Protein AF-A0A960R6U3-F1 (afdb_monomer)

Mean predicted aligned error: 14.96 Å

Radius of gyration: 22.59 Å; Cα contacts (8 Å, |Δi|>4): 271; chains: 1; bounding box: 62×41×62 Å

pLDDT: mean 78.3, std 15.65, range [35.31, 97.5]

Nearest PDB structures (foldseek):
  7zjw-assembly1_LH  TM=2.452E-01  e=9.361E+00  Oryctolagus cuniculus

Structure (mmCIF, N/CA/C/O backbone):
data_AF-A0A960R6U3-F1
#
_entry.id   AF-A0A960R6U3-F1
#
loop_
_atom_site.group_PDB
_atom_site.id
_atom_site.type_symbol
_atom_site.label_atom_id
_atom_site.label_alt_id
_atom_site.label_comp_id
_atom_site.label_asym_id
_atom_site.label_entity_id
_atom_site.label_seq_id
_atom_site.pdbx_PDB_ins_code
_atom_site.Cartn_x
_atom_site.Cartn_y
_atom_site.Cartn_z
_atom_site.occupancy
_atom_site.B_iso_or_equiv
_atom_site.auth_seq_id
_atom_site.auth_comp_id
_atom_site.auth_asym_id
_atom_site.auth_atom_id
_atom_site.pdbx_PDB_model_num
ATOM 1 N N . MET A 1 1 ? 18.386 -25.175 45.116 1.00 43.19 1 MET A N 1
ATOM 2 C CA . MET A 1 1 ? 17.841 -26.074 44.077 1.00 43.19 1 MET A CA 1
ATOM 3 C C . MET A 1 1 ? 16.991 -25.203 43.170 1.00 43.19 1 MET A C 1
ATOM 5 O O . MET A 1 1 ? 16.104 -24.537 43.684 1.00 43.19 1 MET A O 1
ATOM 9 N N . LEU A 1 2 ? 17.388 -25.054 41.903 1.00 36.06 2 LEU A N 1
ATOM 10 C CA . LEU A 1 2 ? 16.836 -24.060 40.977 1.00 36.06 2 LEU A CA 1
ATOM 11 C C . LEU A 1 2 ? 15.424 -24.452 40.515 1.00 36.06 2 LEU A C 1
ATOM 13 O O . LEU A 1 2 ? 15.240 -25.549 39.994 1.00 36.06 2 LEU A O 1
ATOM 17 N N . SER A 1 3 ? 14.464 -23.535 40.660 1.00 47.12 3 SER A N 1
ATOM 18 C CA . SER A 1 3 ? 13.166 -23.590 39.977 1.00 47.12 3 SER A CA 1
ATOM 19 C C . SER A 1 3 ? 13.336 -23.106 38.539 1.00 47.12 3 SER A C 1
ATOM 21 O O . SER A 1 3 ? 13.823 -21.999 38.308 1.00 47.12 3 SER A O 1
ATOM 23 N N . GLY A 1 4 ? 12.970 -23.960 37.584 1.00 36.81 4 GLY A N 1
ATOM 24 C CA . GLY A 1 4 ? 13.078 -23.702 36.152 1.00 36.81 4 GLY A CA 1
ATOM 25 C C . GLY A 1 4 ? 12.044 -22.691 35.659 1.00 36.81 4 GLY A C 1
ATOM 26 O O . GLY A 1 4 ? 10.862 -22.788 35.983 1.00 36.81 4 GLY A O 1
ATOM 27 N N . LEU A 1 5 ? 12.512 -21.732 34.858 1.00 44.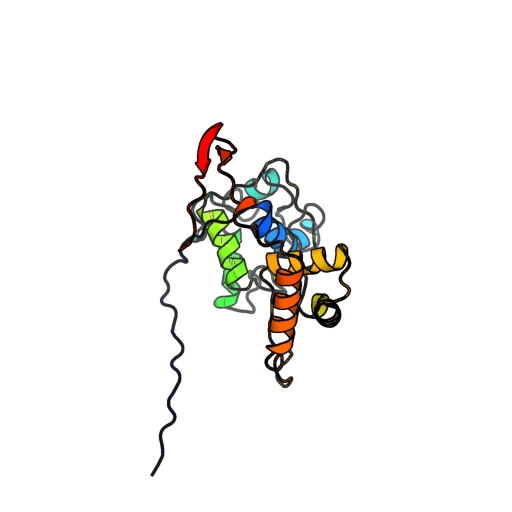00 5 LEU A N 1
ATOM 28 C CA . LEU A 1 5 ? 11.672 -20.880 34.027 1.00 44.00 5 LEU A CA 1
ATOM 29 C C . LEU A 1 5 ? 10.998 -21.732 32.943 1.00 44.00 5 LEU A C 1
ATOM 31 O O . LEU A 1 5 ? 11.670 -22.474 32.227 1.00 44.00 5 LEU A O 1
ATOM 35 N N . ALA A 1 6 ? 9.685 -21.576 32.785 1.00 40.78 6 ALA A N 1
ATOM 36 C CA . ALA A 1 6 ? 8.990 -21.995 31.578 1.00 40.78 6 ALA A CA 1
ATOM 37 C C . ALA A 1 6 ? 9.316 -20.986 30.467 1.00 40.78 6 ALA A C 1
ATOM 39 O O . ALA A 1 6 ? 8.912 -19.825 30.532 1.00 40.78 6 ALA A O 1
ATOM 40 N N . ALA A 1 7 ? 10.085 -21.421 29.473 1.00 39.16 7 ALA A N 1
ATOM 41 C CA . ALA A 1 7 ? 10.283 -20.670 28.246 1.00 39.16 7 ALA A CA 1
ATOM 42 C C . ALA A 1 7 ? 8.997 -20.741 27.412 1.00 39.16 7 ALA A C 1
ATOM 44 O O . ALA A 1 7 ? 8.549 -21.826 27.037 1.00 39.16 7 ALA A O 1
ATOM 45 N N . VAL A 1 8 ? 8.408 -19.583 27.115 1.00 42.38 8 VAL A N 1
ATOM 46 C CA . VAL A 1 8 ? 7.432 -19.453 26.031 1.00 42.38 8 VAL A CA 1
ATOM 47 C C . VAL A 1 8 ? 8.219 -19.659 24.740 1.00 42.38 8 VAL A C 1
ATOM 49 O O . VAL A 1 8 ? 9.045 -18.825 24.378 1.00 42.38 8 VAL A O 1
ATOM 52 N N . SER A 1 9 ? 8.035 -20.813 24.096 1.00 40.16 9 SER A N 1
ATOM 53 C CA . SER A 1 9 ? 8.613 -21.052 22.773 1.00 40.16 9 SER A CA 1
ATOM 54 C C . SER A 1 9 ? 7.929 -20.127 21.776 1.00 40.16 9 SER A C 1
ATOM 56 O O . SER A 1 9 ? 6.717 -20.206 21.582 1.00 40.16 9 SER A O 1
ATOM 58 N N . ALA A 1 10 ? 8.719 -19.249 21.162 1.00 43.66 10 ALA A N 1
ATOM 59 C CA . ALA A 1 10 ? 8.347 -18.594 19.923 1.00 43.66 10 ALA A CA 1
ATOM 60 C C . ALA A 1 10 ? 8.083 -19.681 18.872 1.00 43.66 10 ALA A C 1
ATOM 62 O O . ALA A 1 10 ? 8.907 -20.578 18.683 1.00 43.66 10 ALA A O 1
ATOM 63 N N . VAL A 1 11 ? 6.924 -19.621 18.219 1.00 45.88 11 VAL A N 1
ATOM 64 C CA . VAL A 1 11 ? 6.675 -20.405 17.010 1.00 45.88 11 VAL A CA 1
ATOM 65 C C . VAL A 1 11 ? 7.618 -19.859 15.944 1.00 45.88 11 VAL A C 1
ATOM 67 O O . VAL A 1 11 ? 7.451 -18.732 15.484 1.00 45.88 11 VAL A O 1
ATOM 70 N N . AL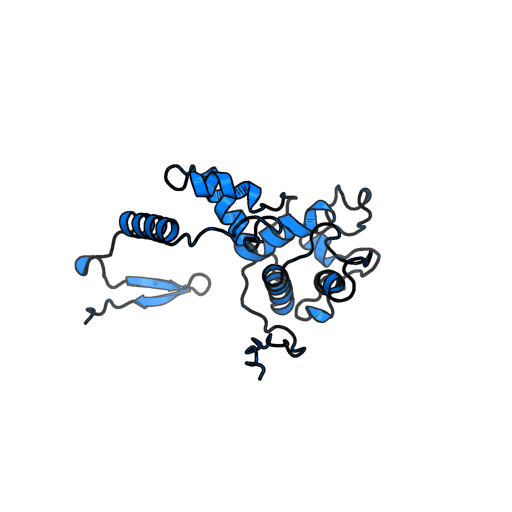A A 1 12 ? 8.632 -20.647 15.595 1.00 42.34 12 ALA A N 1
ATOM 71 C CA . ALA A 1 12 ? 9.358 -20.473 14.351 1.00 42.34 12 ALA A CA 1
ATOM 72 C C . ALA A 1 12 ? 8.359 -20.692 13.208 1.00 42.34 12 ALA A C 1
ATOM 74 O O . ALA A 1 12 ? 7.700 -21.731 13.157 1.00 42.34 12 ALA A O 1
ATOM 75 N N . GLN A 1 13 ? 8.199 -19.699 12.336 1.00 42.00 13 GLN A N 1
ATOM 76 C CA . GLN A 1 13 ? 7.466 -19.890 11.093 1.00 42.00 13 GLN A CA 1
ATOM 77 C C . GLN A 1 13 ? 8.368 -20.673 10.137 1.00 42.00 13 GLN A C 1
ATOM 79 O O . GLN A 1 13 ? 9.405 -20.178 9.701 1.00 42.00 13 GLN A O 1
ATOM 84 N N . ASP A 1 14 ? 7.992 -21.920 9.860 1.00 42.56 14 ASP A N 1
ATOM 85 C CA . ASP A 1 14 ? 8.547 -22.693 8.753 1.00 42.56 14 ASP A CA 1
ATOM 86 C C . ASP A 1 14 ? 8.332 -21.918 7.443 1.00 42.56 14 ASP A C 1
ATOM 88 O O . ASP A 1 14 ? 7.253 -21.362 7.235 1.00 42.56 14 ASP A O 1
ATOM 92 N N . GLY A 1 15 ? 9.346 -21.895 6.569 1.00 48.66 15 GLY A N 1
ATOM 93 C CA . GLY A 1 15 ? 9.401 -21.162 5.292 1.00 48.66 15 GLY A CA 1
ATOM 94 C C . GLY A 1 15 ? 8.391 -21.615 4.232 1.00 48.66 15 GLY A C 1
ATOM 95 O O . GLY A 1 15 ? 8.759 -22.032 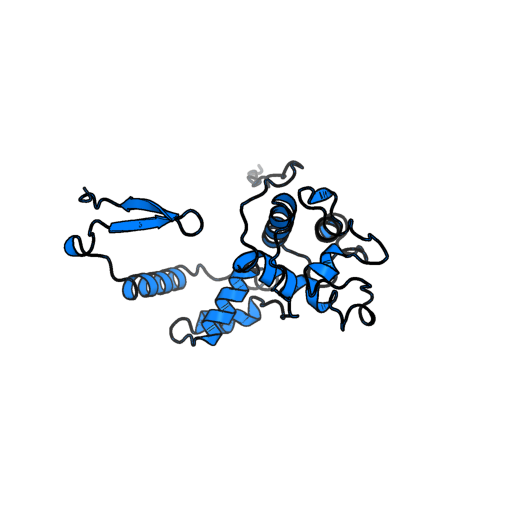3.136 1.00 48.66 15 GLY A O 1
ATOM 96 N N . LYS A 1 16 ? 7.104 -21.551 4.559 1.00 48.72 16 LYS A N 1
ATOM 97 C CA . LYS A 1 16 ? 5.989 -21.785 3.655 1.00 48.72 16 LYS A CA 1
ATOM 98 C C . LYS A 1 16 ? 5.602 -20.442 3.048 1.00 48.72 16 LYS A C 1
ATOM 100 O O . LYS A 1 16 ? 5.279 -19.515 3.785 1.00 48.72 16 LYS A O 1
ATOM 105 N N . THR A 1 17 ? 5.641 -20.349 1.719 1.00 61.25 17 THR A N 1
ATOM 106 C CA . THR A 1 17 ? 5.121 -19.198 0.971 1.00 61.25 17 THR A CA 1
ATOM 107 C C . THR A 1 17 ? 3.755 -18.795 1.537 1.00 61.25 17 THR A C 1
ATOM 109 O O . THR A 1 17 ? 2.925 -19.694 1.740 1.00 61.25 17 THR A O 1
ATOM 112 N N . PRO A 1 18 ? 3.515 -17.499 1.814 1.00 73.75 18 PRO A N 1
ATOM 113 C CA . PRO A 1 18 ? 2.242 -17.060 2.360 1.00 73.75 18 PRO A CA 1
ATOM 114 C C . PRO A 1 18 ? 1.083 -17.517 1.472 1.00 73.75 18 PRO A C 1
ATOM 116 O O . PRO A 1 18 ? 1.182 -17.531 0.246 1.00 73.75 18 PRO A O 1
ATOM 119 N N . GLU A 1 19 ? -0.027 -17.928 2.079 1.00 83.38 19 GLU A N 1
ATOM 120 C CA . GLU A 1 19 ? -1.233 -18.241 1.315 1.00 83.38 19 GLU A CA 1
ATOM 121 C C . GLU A 1 19 ? -1.860 -16.929 0.834 1.00 83.38 19 GLU A C 1
ATOM 123 O O . GLU A 1 19 ? -2.024 -15.992 1.618 1.00 83.38 19 GLU A O 1
ATOM 128 N N . ALA A 1 20 ? -2.184 -16.832 -0.457 1.00 84.88 20 ALA A N 1
ATOM 129 C CA . ALA A 1 20 ? -2.820 -15.636 -0.994 1.00 84.88 20 ALA A CA 1
ATOM 130 C C . ALA A 1 20 ? -4.240 -15.489 -0.441 1.00 84.88 20 ALA A C 1
ATOM 132 O O . ALA A 1 20 ? -5.049 -16.415 -0.505 1.00 84.88 20 ALA A O 1
ATOM 133 N N . ILE A 1 21 ? -4.555 -14.297 0.062 1.00 87.94 21 ILE A N 1
ATOM 134 C CA . ILE A 1 21 ? -5.907 -13.934 0.489 1.00 87.94 21 ILE A CA 1
ATOM 135 C C . ILE A 1 21 ? -6.586 -13.096 -0.590 1.00 87.94 21 ILE A C 1
ATOM 137 O O . ILE A 1 21 ? -5.932 -12.470 -1.420 1.00 87.94 21 ILE A O 1
ATOM 141 N N . LYS A 1 22 ? -7.918 -13.057 -0.607 1.00 87.88 22 LYS A N 1
ATOM 142 C CA . LYS A 1 22 ? -8.622 -12.127 -1.492 1.00 87.88 22 LYS A CA 1
ATOM 143 C C . LYS A 1 22 ? -8.413 -10.702 -0.981 1.00 87.88 22 LYS A C 1
ATOM 145 O O . LYS A 1 22 ? -8.724 -10.442 0.175 1.00 87.88 22 LYS A O 1
ATOM 150 N N . VAL A 1 23 ? -7.954 -9.813 -1.858 1.00 88.62 23 VAL A N 1
ATOM 151 C CA . VAL A 1 23 ? -7.749 -8.389 -1.561 1.00 88.62 23 VAL A CA 1
ATOM 152 C C . VAL A 1 23 ? -8.460 -7.514 -2.585 1.00 88.62 23 VAL A C 1
ATOM 154 O O . VAL A 1 23 ? -8.596 -7.903 -3.748 1.00 88.62 23 VAL A O 1
ATOM 157 N N . ASP A 1 24 ? -8.925 -6.344 -2.158 1.00 88.31 24 ASP A N 1
ATOM 158 C CA . ASP A 1 24 ? -9.510 -5.326 -3.031 1.00 88.31 24 ASP A CA 1
ATOM 159 C C . ASP A 1 24 ? -8.501 -4.214 -3.337 1.00 88.31 24 ASP A C 1
ATOM 161 O O . ASP A 1 24 ? -7.863 -3.640 -2.447 1.00 88.31 24 ASP A O 1
ATOM 165 N N . PHE A 1 25 ? -8.364 -3.886 -4.625 1.00 92.06 25 PHE A N 1
ATOM 166 C CA . PHE A 1 25 ? -7.388 -2.893 -5.051 1.00 92.06 25 PHE A CA 1
ATOM 167 C C . PHE A 1 25 ? -7.670 -1.512 -4.455 1.00 92.06 25 PHE A C 1
ATOM 169 O O . PHE A 1 25 ? -6.745 -0.837 -4.025 1.00 92.06 25 PHE A O 1
ATOM 176 N N . MET A 1 26 ? -8.928 -1.073 -4.406 1.00 89.19 26 MET A N 1
ATOM 177 C CA . MET A 1 26 ? -9.262 0.296 -4.015 1.00 89.19 26 MET A CA 1
ATOM 178 C C . MET A 1 26 ? -9.133 0.523 -2.514 1.00 89.19 26 MET A C 1
ATOM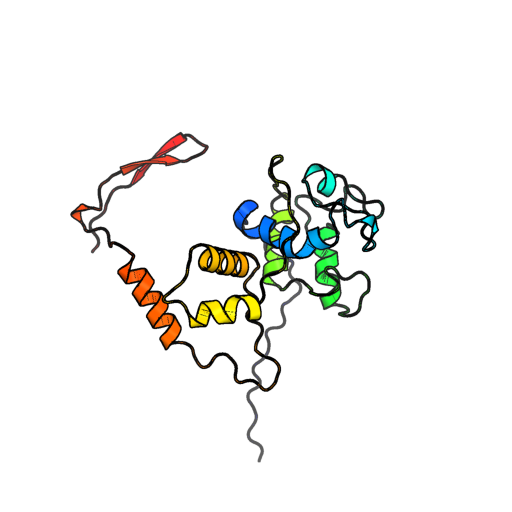 180 O O . MET A 1 26 ? -8.756 1.623 -2.108 1.00 89.19 26 MET A O 1
ATOM 184 N N . THR A 1 27 ? -9.449 -0.488 -1.704 1.00 81.69 27 THR A N 1
ATOM 185 C CA . THR A 1 27 ? -9.467 -0.351 -0.242 1.00 81.69 27 THR A CA 1
ATOM 186 C C . THR A 1 27 ? -8.200 -0.834 0.448 1.00 81.69 27 THR A C 1
ATOM 188 O O . THR A 1 27 ? -7.915 -0.360 1.540 1.00 81.69 27 THR A O 1
ATOM 191 N N . GLU A 1 28 ? -7.442 -1.760 -0.145 1.00 85.06 28 GLU A N 1
ATOM 192 C CA . GLU A 1 28 ? -6.281 -2.373 0.523 1.00 85.06 28 GLU A CA 1
ATOM 193 C C . GLU A 1 28 ? -4.971 -2.090 -0.222 1.00 85.06 28 GLU A C 1
ATOM 195 O O . GLU A 1 28 ? -3.997 -1.630 0.372 1.00 85.06 28 GLU A O 1
ATOM 200 N N . VAL A 1 29 ? -4.940 -2.300 -1.540 1.00 93.38 29 VAL A N 1
ATOM 201 C CA . VAL A 1 29 ? -3.693 -2.196 -2.325 1.00 93.38 29 VAL A CA 1
ATOM 202 C C . VAL A 1 29 ? -3.332 -0.744 -2.628 1.00 93.38 29 VAL A C 1
ATOM 204 O O . VAL A 1 29 ? -2.213 -0.303 -2.381 1.00 93.38 29 VAL A O 1
ATOM 207 N N . LYS A 1 30 ? -4.289 0.027 -3.144 1.00 93.06 30 LYS A N 1
ATOM 208 C CA . LYS A 1 30 ? -4.143 1.438 -3.496 1.00 93.06 30 LYS A CA 1
ATOM 209 C C . LYS A 1 30 ? -3.568 2.267 -2.347 1.00 93.06 30 LYS A C 1
ATOM 211 O O . LYS A 1 30 ? -2.554 2.922 -2.584 1.00 93.06 30 LYS A O 1
ATOM 216 N N . PRO A 1 31 ? -4.151 2.266 -1.129 1.00 90.38 31 PRO A N 1
ATOM 217 C CA . PRO A 1 31 ? -3.568 3.012 -0.025 1.00 90.38 31 PRO A CA 1
ATOM 218 C C . PRO A 1 31 ? -2.127 2.559 0.224 1.00 90.38 31 PRO A C 1
ATOM 220 O O . PRO A 1 31 ? -1.241 3.414 0.273 1.00 90.38 31 PRO A O 1
ATOM 223 N N . LEU A 1 32 ? -1.858 1.254 0.316 1.00 91.38 32 LEU A N 1
ATOM 224 C CA . LEU A 1 32 ? -0.505 0.741 0.537 1.00 91.38 32 LEU A CA 1
ATOM 225 C C . LEU A 1 32 ? 0.505 1.304 -0.477 1.00 91.38 32 LEU A C 1
ATOM 227 O O . LEU A 1 32 ? 1.529 1.857 -0.073 1.00 91.38 32 LEU A O 1
ATOM 231 N N . LEU A 1 33 ? 0.200 1.232 -1.775 1.00 93.56 33 LEU A N 1
ATOM 232 C CA . LEU A 1 33 ? 1.079 1.745 -2.828 1.00 93.56 33 LEU A CA 1
ATOM 233 C C . LEU A 1 33 ? 1.269 3.270 -2.725 1.00 93.56 33 LEU A C 1
ATOM 235 O O . LEU A 1 33 ? 2.405 3.747 -2.765 1.00 93.56 33 LEU A O 1
ATOM 239 N N . GLU A 1 34 ? 0.196 4.039 -2.504 1.00 91.81 34 GLU A N 1
ATOM 240 C CA . GLU A 1 34 ? 0.253 5.502 -2.308 1.00 91.81 34 GLU A CA 1
ATOM 241 C C . GLU A 1 34 ? 1.117 5.909 -1.103 1.00 91.81 34 GLU A C 1
ATOM 243 O O . GLU A 1 34 ? 1.803 6.934 -1.134 1.00 91.81 34 GLU A O 1
ATOM 248 N N . GLY A 1 35 ? 1.081 5.105 -0.037 1.00 87.69 35 GLY A N 1
ATOM 249 C CA . GLY A 1 35 ? 1.809 5.339 1.205 1.00 87.69 35 GLY A CA 1
ATOM 250 C C . GLY A 1 35 ? 3.263 4.868 1.189 1.00 87.69 35 GLY A C 1
ATOM 251 O O . GLY A 1 35 ? 4.091 5.423 1.914 1.00 87.69 35 GLY A O 1
ATOM 252 N N . ALA A 1 36 ? 3.582 3.827 0.420 1.00 89.25 36 ALA A N 1
ATOM 253 C CA . ALA A 1 36 ? 4.865 3.132 0.501 1.00 89.25 36 ALA A CA 1
ATOM 254 C C . ALA A 1 36 ? 5.723 3.210 -0.765 1.00 89.25 36 ALA A C 1
ATOM 256 O O . ALA A 1 36 ? 6.942 3.163 -0.635 1.00 89.25 36 ALA A O 1
ATOM 257 N N . CYS A 1 37 ? 5.116 3.338 -1.944 1.00 90.88 37 CYS A N 1
ATOM 258 C CA . CYS A 1 37 ? 5.813 3.216 -3.225 1.00 90.88 37 CYS A CA 1
ATOM 259 C C . CYS A 1 37 ? 5.914 4.569 -3.942 1.00 90.88 37 CYS A C 1
ATOM 261 O O . CYS A 1 37 ? 7.003 4.981 -4.333 1.00 90.88 37 CYS A O 1
ATOM 263 N N . ILE A 1 38 ? 4.802 5.308 -4.048 1.00 90.56 38 ILE A N 1
ATOM 264 C CA . ILE A 1 38 ? 4.688 6.503 -4.914 1.00 90.56 38 ILE A CA 1
ATOM 265 C C . ILE A 1 38 ? 5.559 7.682 -4.467 1.00 90.56 38 ILE A C 1
ATOM 267 O O . ILE A 1 38 ? 5.902 8.540 -5.276 1.00 90.56 38 ILE A O 1
ATOM 271 N N . GLN A 1 39 ? 5.968 7.725 -3.196 1.00 85.50 39 GLN A N 1
ATOM 272 C CA . GLN A 1 39 ? 6.857 8.787 -2.710 1.00 85.50 39 GLN A CA 1
ATOM 273 C C . GLN A 1 39 ? 8.200 8.819 -3.456 1.00 85.50 39 GLN A C 1
ATOM 275 O O . GLN A 1 39 ? 8.731 9.906 -3.657 1.00 85.50 39 GLN A O 1
ATOM 280 N N . CYS A 1 40 ? 8.695 7.657 -3.898 1.00 86.12 40 CYS A N 1
ATOM 281 C CA . CYS A 1 40 ? 9.937 7.530 -4.667 1.00 86.12 40 CYS A CA 1
ATOM 282 C C . CYS A 1 40 ? 9.663 7.088 -6.119 1.00 86.12 40 CYS A C 1
ATOM 284 O O . CYS A 1 40 ? 10.308 7.573 -7.039 1.00 86.12 40 CYS A O 1
ATOM 286 N N . HIS A 1 41 ? 8.663 6.225 -6.337 1.00 89.00 41 HIS A N 1
ATOM 287 C CA . HIS A 1 41 ? 8.280 5.684 -7.648 1.00 89.00 41 HIS A CA 1
ATOM 288 C C . HIS A 1 41 ? 7.106 6.446 -8.272 1.00 89.00 41 HIS A C 1
ATOM 290 O O . HIS A 1 41 ? 6.033 5.888 -8.510 1.00 89.00 41 HIS A O 1
ATOM 296 N N . SER A 1 42 ? 7.293 7.743 -8.500 1.00 85.06 42 SER A N 1
ATOM 297 C CA . SER A 1 42 ? 6.355 8.577 -9.261 1.00 85.06 42 SER A CA 1
ATOM 298 C C . SER A 1 42 ? 7.079 9.307 -10.381 1.00 85.06 42 SER A C 1
ATOM 300 O O . SER A 1 42 ? 8.272 9.572 -10.264 1.00 85.06 42 SER A O 1
ATOM 302 N N . ALA A 1 43 ? 6.351 9.696 -11.428 1.00 78.06 43 ALA A N 1
ATOM 303 C CA . ALA A 1 43 ? 6.905 10.425 -12.570 1.00 78.06 43 ALA A CA 1
ATOM 304 C C . ALA A 1 43 ? 7.771 11.646 -12.187 1.00 78.06 43 ALA A C 1
ATOM 306 O O . ALA A 1 43 ? 8.761 11.922 -12.852 1.00 78.06 43 ALA A O 1
ATOM 307 N N . GLU A 1 44 ? 7.430 12.367 -11.113 1.00 72.00 44 GLU A N 1
ATOM 308 C CA . GLU A 1 44 ? 8.187 13.549 -10.667 1.00 72.00 44 GLU A CA 1
ATOM 309 C C . GLU A 1 44 ? 9.404 13.219 -9.789 1.00 72.00 44 GLU A C 1
ATOM 311 O O . GLU A 1 44 ? 10.292 14.054 -9.643 1.00 72.00 44 GLU A O 1
ATOM 316 N N . LYS A 1 45 ? 9.425 12.048 -9.140 1.00 67.94 45 LYS A N 1
ATOM 317 C CA . LYS A 1 45 ? 10.426 11.686 -8.115 1.00 67.94 45 LYS A CA 1
ATOM 318 C C . LYS A 1 45 ? 11.352 10.553 -8.509 1.00 67.94 45 LYS A C 1
ATOM 320 O O . LYS A 1 45 ? 12.388 10.382 -7.867 1.00 67.94 45 LYS A O 1
ATOM 325 N N . ALA A 1 46 ? 11.006 9.862 -9.586 1.00 60.97 46 ALA A N 1
ATOM 326 C CA . ALA A 1 46 ? 11.796 8.803 -10.168 1.00 60.97 46 ALA A CA 1
ATOM 327 C C . ALA A 1 46 ? 13.254 9.240 -10.417 1.00 60.97 46 ALA A C 1
ATOM 329 O O . ALA A 1 46 ? 14.199 8.549 -10.042 1.00 60.97 46 ALA A O 1
ATOM 330 N N . GLU A 1 47 ? 13.444 10.445 -10.955 1.00 54.53 47 GLU A N 1
ATOM 331 C CA . GLU A 1 47 ? 14.769 10.979 -11.293 1.00 54.53 47 GLU A CA 1
ATOM 332 C C . GLU A 1 47 ? 15.544 11.516 -10.069 1.00 54.53 47 GLU A C 1
ATOM 334 O O . GLU A 1 47 ? 16.7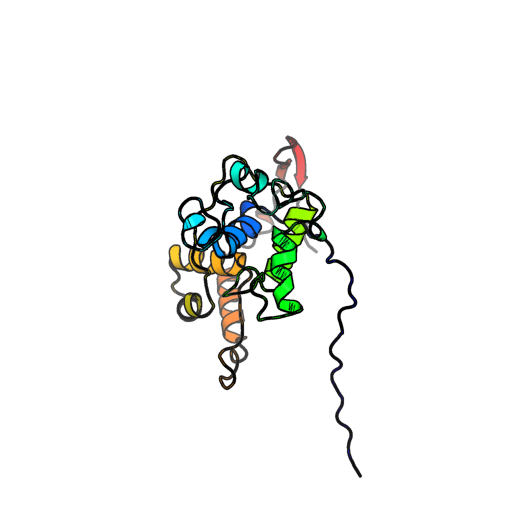64 11.377 -9.997 1.00 54.53 47 GLU A O 1
ATOM 339 N N . ASP A 1 48 ? 14.848 12.095 -9.084 1.00 54.97 48 ASP A N 1
ATOM 340 C CA . ASP A 1 48 ? 15.460 12.798 -7.943 1.00 54.97 48 ASP A CA 1
ATOM 341 C C . ASP A 1 48 ? 15.875 11.867 -6.788 1.00 54.97 48 ASP A C 1
ATOM 343 O O . ASP A 1 48 ? 16.835 12.155 -6.069 1.00 54.97 48 ASP A O 1
ATOM 347 N N . GLU A 1 49 ? 15.140 10.770 -6.567 1.00 57.78 49 GLU A N 1
ATOM 348 C CA . GLU A 1 49 ? 15.377 9.829 -5.457 1.00 57.78 49 GLU A CA 1
ATOM 349 C C . GLU A 1 49 ? 15.979 8.488 -5.917 1.00 57.78 49 GLU A C 1
ATOM 351 O O . GLU A 1 49 ? 16.061 7.545 -5.130 1.00 57.78 49 GLU A O 1
ATOM 356 N N . GLY A 1 50 ? 16.455 8.422 -7.168 1.00 53.41 50 GLY A N 1
ATOM 357 C CA . GLY A 1 50 ? 17.177 7.271 -7.720 1.00 53.41 50 GLY A CA 1
ATOM 358 C C . GLY A 1 50 ? 16.293 6.089 -8.125 1.00 53.41 50 GLY A C 1
ATOM 359 O O . GLY A 1 50 ? 16.775 4.961 -8.158 1.00 53.41 50 GLY A O 1
ATOM 360 N N . GLY A 1 51 ? 15.007 6.318 -8.402 1.00 61.09 51 GLY A N 1
ATOM 361 C CA . GLY A 1 51 ? 14.081 5.277 -8.836 1.00 61.09 51 GLY A CA 1
ATOM 362 C C . GLY A 1 51 ? 13.639 5.477 -10.278 1.00 61.09 51 GLY A C 1
ATOM 363 O O . GLY A 1 51 ? 12.615 6.093 -10.493 1.00 61.09 51 GLY A O 1
ATOM 364 N N . GLU A 1 52 ? 14.305 4.886 -11.269 1.00 72.56 52 GLU A N 1
ATOM 365 C CA . GLU A 1 52 ? 13.966 4.966 -12.714 1.00 72.56 52 GLU A CA 1
ATOM 366 C C . GLU A 1 52 ? 12.618 4.304 -13.107 1.00 72.56 52 GLU A C 1
ATOM 368 O O . GLU A 1 52 ? 12.399 3.905 -14.250 1.00 72.56 52 GLU A O 1
ATOM 373 N N . TYR A 1 53 ? 11.702 4.134 -12.155 1.00 86.62 53 TYR A N 1
ATOM 374 C CA . TYR A 1 53 ? 10.469 3.378 -12.291 1.00 86.62 53 TYR A CA 1
ATOM 375 C C . TYR A 1 53 ? 9.278 4.158 -11.727 1.00 86.62 53 TYR A C 1
ATOM 377 O O . TYR A 1 53 ? 9.260 4.515 -10.547 1.00 86.62 53 TYR A O 1
ATOM 385 N N . ASP A 1 54 ? 8.273 4.390 -12.575 1.00 90.44 54 ASP A N 1
ATOM 386 C CA . ASP A 1 54 ? 7.048 5.118 -12.244 1.00 90.44 54 ASP A CA 1
ATOM 387 C C . ASP A 1 54 ? 5.872 4.164 -11.990 1.00 90.44 54 ASP A C 1
ATOM 389 O O . ASP A 1 54 ? 5.382 3.483 -12.892 1.00 90.44 54 ASP A O 1
ATOM 393 N N . MET A 1 55 ? 5.352 4.183 -10.764 1.00 92.56 55 MET A N 1
ATOM 394 C CA . MET A 1 55 ? 4.178 3.416 -10.350 1.00 92.56 55 MET A CA 1
ATOM 395 C C . MET A 1 55 ? 2.900 4.262 -10.284 1.00 92.56 55 MET A C 1
ATOM 397 O O . MET A 1 55 ? 1.908 3.815 -9.723 1.00 92.56 55 MET A O 1
ATOM 401 N N . SER A 1 56 ? 2.878 5.489 -10.809 1.00 92.00 56 SER A N 1
ATOM 402 C CA . SER A 1 56 ? 1.702 6.366 -10.712 1.00 92.00 56 SER A CA 1
ATOM 403 C C . SER A 1 56 ? 0.472 5.817 -11.443 1.00 92.00 56 SER A C 1
ATOM 405 O O . SER A 1 56 ? -0.658 6.032 -11.003 1.00 92.00 56 SER A O 1
ATOM 407 N N . THR A 1 57 ? 0.665 5.067 -12.528 1.00 93.88 57 THR A N 1
ATOM 408 C CA . THR A 1 57 ? -0.417 4.450 -13.303 1.00 93.88 57 THR A CA 1
ATOM 409 C C . THR A 1 57 ? -0.154 2.969 -13.518 1.00 93.88 57 THR A C 1
ATOM 411 O O . THR A 1 57 ? 0.988 2.515 -13.503 1.00 93.88 57 THR A O 1
ATOM 414 N N . LYS A 1 58 ? -1.207 2.203 -13.814 1.00 94.94 58 LYS A N 1
ATOM 415 C CA . LYS A 1 58 ? -1.049 0.807 -14.234 1.00 94.94 58 LYS A CA 1
ATOM 416 C C . LYS A 1 58 ? -0.134 0.686 -15.457 1.00 94.94 58 LYS A C 1
ATOM 418 O O . LYS A 1 58 ? 0.739 -0.169 -15.491 1.00 94.94 58 LYS A O 1
ATOM 423 N N . ALA A 1 59 ? -0.319 1.540 -16.463 1.00 92.75 59 ALA A N 1
ATOM 424 C CA . ALA A 1 59 ? 0.465 1.463 -17.693 1.00 92.75 59 ALA A CA 1
ATOM 425 C C . ALA A 1 59 ? 1.967 1.668 -17.437 1.00 92.75 59 ALA A C 1
ATOM 427 O O . ALA A 1 59 ? 2.776 0.932 -17.993 1.00 92.75 59 ALA A O 1
ATOM 428 N N . SER A 1 60 ? 2.335 2.626 -16.580 1.00 91.44 60 SER A N 1
ATOM 429 C CA . SER A 1 60 ? 3.734 2.871 -16.215 1.00 91.44 60 SER A CA 1
ATOM 430 C C . SER A 1 60 ? 4.295 1.755 -15.325 1.00 91.44 60 SER A C 1
ATOM 432 O O . SER A 1 60 ? 5.370 1.235 -15.609 1.00 91.44 60 SER A O 1
ATOM 434 N N . ALA A 1 61 ? 3.525 1.301 -14.329 1.00 92.75 61 ALA A N 1
ATOM 435 C CA . ALA A 1 61 ? 3.943 0.245 -13.410 1.00 92.75 61 ALA A CA 1
ATOM 436 C C . ALA A 1 61 ? 4.213 -1.086 -14.143 1.00 92.75 61 ALA A C 1
ATOM 438 O O . ALA A 1 61 ? 5.271 -1.694 -14.027 1.00 92.75 61 ALA A O 1
ATOM 439 N N . PHE A 1 62 ? 3.285 -1.525 -14.990 1.00 93.69 62 PHE A N 1
ATOM 440 C CA . PHE A 1 62 ? 3.477 -2.743 -15.784 1.00 93.69 62 PHE A CA 1
ATOM 441 C C . PHE A 1 62 ? 4.418 -2.537 -16.982 1.00 93.69 62 PHE A C 1
ATOM 443 O O . PHE A 1 62 ? 4.914 -3.507 -17.551 1.00 93.69 62 PHE A O 1
ATOM 450 N N . GLY A 1 63 ? 4.675 -1.284 -17.371 1.00 88.94 63 GLY A N 1
ATOM 451 C CA . GLY A 1 63 ? 5.684 -0.932 -18.369 1.00 88.94 63 GLY A CA 1
ATOM 452 C C . GLY A 1 63 ? 7.110 -1.211 -17.891 1.00 88.94 63 GLY A C 1
ATOM 453 O O . GLY A 1 63 ? 7.961 -1.554 -18.714 1.00 88.94 63 GLY A O 1
ATOM 454 N N . GLY A 1 64 ? 7.339 -1.146 -16.575 1.00 85.25 64 GLY A N 1
ATOM 455 C CA . GLY A 1 64 ? 8.625 -1.455 -15.963 1.00 85.25 64 GLY A CA 1
ATOM 456 C C . GLY A 1 64 ? 9.619 -0.299 -15.927 1.00 85.25 64 GLY A C 1
ATOM 457 O O . GLY A 1 64 ? 9.383 0.764 -16.494 1.00 85.25 64 GLY A O 1
ATOM 458 N N . GLY A 1 65 ? 10.748 -0.525 -15.252 1.00 81.00 65 GLY A N 1
ATOM 459 C CA . GLY A 1 65 ? 11.914 0.372 -15.247 1.00 81.00 65 GLY A CA 1
ATOM 460 C C . GLY A 1 65 ? 13.110 -0.244 -15.977 1.00 81.00 65 GLY A C 1
ATOM 461 O O . GLY A 1 65 ? 13.036 -1.383 -16.440 1.00 81.00 65 GLY A O 1
ATOM 462 N N . GLU A 1 66 ? 14.237 0.464 -16.046 1.00 78.75 66 GLU A N 1
ATOM 463 C CA . GLU A 1 66 ? 15.423 -0.008 -16.783 1.00 78.75 66 GLU A CA 1
ATOM 464 C C . GLU A 1 66 ? 16.012 -1.314 -16.223 1.00 78.75 66 GLU A C 1
ATOM 466 O O . GLU A 1 66 ? 16.499 -2.150 -16.983 1.00 78.75 66 GLU A O 1
ATOM 471 N N . SER A 1 67 ? 15.933 -1.523 -14.904 1.00 80.38 67 SER A N 1
ATOM 472 C CA . SER A 1 67 ? 16.579 -2.664 -14.240 1.00 80.38 67 SER A CA 1
ATOM 473 C C . SER A 1 67 ? 15.864 -4.002 -14.454 1.00 80.38 67 SER A C 1
ATOM 475 O O . SER A 1 67 ? 16.521 -5.025 -14.629 1.00 80.38 67 SER A O 1
ATOM 477 N N . TYR A 1 68 ? 14.528 -4.005 -14.431 1.00 82.00 68 TYR A N 1
ATOM 478 C CA . TYR A 1 68 ? 13.721 -5.236 -14.448 1.00 82.00 68 TYR A CA 1
ATOM 479 C C . TYR A 1 68 ? 12.693 -5.276 -15.586 1.00 82.00 68 TYR A C 1
ATOM 481 O O . TYR A 1 68 ? 12.045 -6.299 -15.788 1.00 82.00 68 TYR A O 1
ATOM 489 N N . GLY A 1 69 ? 12.524 -4.190 -16.347 1.00 86.25 69 GLY A N 1
ATOM 490 C CA . GLY A 1 69 ? 11.546 -4.117 -17.430 1.00 86.25 69 GLY A CA 1
ATOM 491 C C . GLY A 1 69 ? 10.144 -4.532 -16.979 1.00 86.25 69 GLY A C 1
ATOM 492 O O . GLY A 1 69 ? 9.728 -4.267 -15.854 1.00 86.25 69 GLY A O 1
ATOM 493 N N . GLN A 1 70 ? 9.414 -5.225 -17.848 1.00 88.06 70 GLN A N 1
ATOM 494 C CA . GLN A 1 70 ? 8.035 -5.653 -17.575 1.00 88.06 70 GLN A CA 1
ATOM 495 C C . GLN A 1 70 ? 7.923 -6.733 -16.488 1.00 88.06 70 GLN A C 1
ATOM 497 O O . GLN A 1 70 ? 6.819 -7.038 -16.046 1.00 88.06 70 GLN A O 1
ATOM 502 N N . ASP A 1 71 ? 9.047 -7.287 -16.025 1.00 90.94 71 ASP A N 1
ATOM 503 C CA . ASP A 1 71 ? 9.059 -8.317 -14.990 1.00 90.94 71 ASP A CA 1
ATOM 504 C C . ASP A 1 71 ? 8.883 -7.748 -13.575 1.00 90.94 71 ASP A C 1
ATOM 506 O O . ASP A 1 71 ? 8.753 -8.530 -12.638 1.00 90.94 71 ASP A O 1
ATOM 510 N N . VAL A 1 72 ? 8.838 -6.416 -13.393 1.00 92.31 72 VAL A N 1
ATOM 511 C CA . VAL A 1 72 ? 8.671 -5.772 -12.070 1.00 92.31 72 VAL A CA 1
ATOM 512 C C . VAL A 1 72 ? 7.421 -6.269 -11.333 1.00 92.31 72 VAL A C 1
ATOM 514 O O . VAL A 1 72 ? 7.455 -6.458 -10.113 1.00 92.31 72 VAL A O 1
ATOM 517 N N . ILE A 1 73 ? 6.328 -6.486 -12.069 1.00 95.38 73 ILE A N 1
ATOM 518 C CA . ILE A 1 73 ? 5.069 -7.030 -11.558 1.00 95.38 73 ILE A CA 1
ATOM 519 C C . ILE A 1 73 ? 4.694 -8.217 -12.439 1.00 95.38 73 ILE A C 1
ATOM 521 O O . ILE A 1 73 ? 4.290 -8.029 -13.585 1.00 95.38 73 ILE A O 1
ATOM 525 N N . LYS A 1 74 ? 4.773 -9.433 -11.895 1.00 96.00 74 LYS A N 1
ATOM 526 C CA . LYS A 1 74 ? 4.355 -10.670 -12.564 1.00 96.00 74 LYS A CA 1
ATOM 527 C C . LYS A 1 74 ? 3.026 -11.162 -11.988 1.00 96.00 74 LYS A C 1
ATOM 529 O O . LYS A 1 74 ? 3.011 -11.802 -10.936 1.00 96.00 74 LYS A O 1
ATOM 534 N N . PRO A 1 75 ? 1.888 -10.893 -12.656 1.00 96.44 75 PRO A N 1
ATOM 535 C CA . PRO A 1 75 ? 0.594 -11.440 -12.262 1.00 96.44 75 PRO A CA 1
ATOM 536 C C . PRO A 1 75 ? 0.653 -12.954 -12.034 1.00 96.44 75 PRO A C 1
ATOM 538 O O . PRO A 1 75 ? 1.011 -13.710 -12.934 1.00 96.44 75 PRO A O 1
ATOM 541 N N . GLY A 1 76 ? 0.269 -13.398 -10.840 1.00 96.00 76 GLY A N 1
ATOM 542 C CA . GLY A 1 76 ? 0.267 -14.812 -10.464 1.00 96.00 76 GLY A CA 1
ATOM 543 C C . GLY A 1 76 ? 1.601 -15.353 -9.941 1.00 96.00 76 GLY A C 1
ATOM 544 O O . GLY A 1 76 ? 1.634 -16.514 -9.538 1.00 96.00 76 GLY A O 1
ATOM 545 N N . ASP A 1 77 ? 2.663 -14.546 -9.895 1.00 95.19 77 ASP A N 1
ATOM 546 C CA . ASP A 1 77 ? 3.943 -14.936 -9.298 1.00 95.19 77 ASP A CA 1
ATOM 547 C C . ASP A 1 77 ? 4.532 -13.796 -8.461 1.00 95.19 77 ASP A C 1
ATOM 549 O O . ASP A 1 77 ? 5.365 -13.000 -8.904 1.00 95.19 77 ASP A O 1
ATOM 553 N N . ALA A 1 78 ? 4.058 -13.695 -7.218 1.00 94.38 78 ALA A N 1
ATOM 554 C CA . ALA A 1 78 ? 4.526 -12.664 -6.303 1.00 94.38 78 ALA A CA 1
ATOM 555 C C . ALA A 1 78 ? 6.002 -12.848 -5.922 1.00 94.38 78 ALA A C 1
ATOM 557 O O . ALA A 1 78 ? 6.721 -11.861 -5.809 1.00 94.38 78 ALA A O 1
ATOM 558 N N . ASN A 1 79 ? 6.478 -14.087 -5.768 1.00 91.75 79 ASN A N 1
ATOM 559 C CA . ASN A 1 79 ? 7.856 -14.342 -5.335 1.00 91.75 79 ASN A CA 1
ATOM 560 C C . ASN A 1 79 ? 8.880 -13.981 -6.415 1.0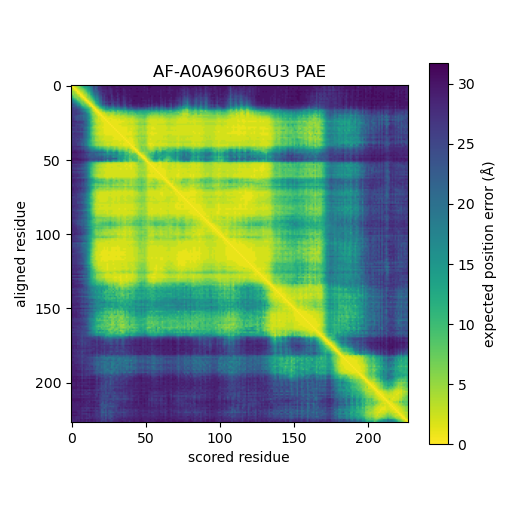0 91.75 79 ASN A C 1
ATOM 562 O O . ASN A 1 79 ? 9.978 -13.549 -6.080 1.00 91.75 79 ASN A O 1
ATOM 566 N N . ASP A 1 80 ? 8.519 -14.120 -7.691 1.00 93.12 80 ASP A N 1
ATOM 567 C CA . ASP A 1 80 ? 9.368 -13.720 -8.818 1.00 93.12 80 ASP A CA 1
ATOM 568 C C . ASP A 1 80 ? 9.164 -12.248 -9.233 1.00 93.12 80 ASP A C 1
ATOM 570 O O . ASP A 1 80 ? 9.772 -11.780 -10.195 1.00 93.12 80 ASP A O 1
ATOM 574 N N . SER A 1 81 ? 8.318 -11.495 -8.515 1.00 95.25 81 SER A N 1
ATOM 575 C CA . SER A 1 81 ? 8.065 -10.070 -8.766 1.00 95.25 81 SER A CA 1
ATOM 576 C C . SER A 1 81 ? 8.992 -9.171 -7.930 1.00 95.25 81 SER A C 1
ATOM 578 O O . SER A 1 81 ? 8.824 -9.115 -6.706 1.00 95.25 81 SER A O 1
ATOM 580 N N . PRO A 1 82 ? 9.907 -8.392 -8.547 1.00 93.12 82 PRO A N 1
ATOM 581 C CA . PRO A 1 82 ? 10.756 -7.402 -7.875 1.00 93.12 82 PRO A CA 1
ATOM 582 C C . PRO A 1 82 ? 10.017 -6.455 -6.950 1.00 93.12 82 PRO A C 1
ATOM 584 O O . PRO A 1 82 ? 10.486 -6.202 -5.843 1.00 93.12 82 PRO A O 1
ATOM 587 N N . VAL A 1 83 ? 8.820 -6.005 -7.340 1.00 93.50 83 VAL A N 1
ATOM 588 C CA . VAL A 1 83 ? 8.019 -5.114 -6.494 1.00 93.50 83 VAL A CA 1
ATOM 589 C C . VAL A 1 83 ? 7.708 -5.720 -5.119 1.00 93.50 83 VAL A C 1
ATOM 591 O O . VAL A 1 83 ? 7.497 -4.973 -4.169 1.00 93.50 83 VAL A O 1
ATOM 594 N N . TYR A 1 84 ? 7.664 -7.052 -5.002 1.00 94.94 84 TYR A N 1
ATOM 595 C CA . TYR A 1 84 ? 7.386 -7.752 -3.753 1.00 94.94 84 TYR A CA 1
ATOM 596 C C . TYR A 1 84 ? 8.661 -8.191 -3.042 1.00 94.94 84 TYR A C 1
ATOM 598 O O . TYR A 1 84 ? 8.848 -7.812 -1.888 1.00 94.94 84 TYR A O 1
ATOM 606 N N . TRP A 1 85 ? 9.546 -8.957 -3.687 1.00 91.56 85 TRP A N 1
ATOM 607 C CA . TRP A 1 85 ? 10.696 -9.527 -2.974 1.00 91.56 85 TRP A CA 1
ATOM 608 C C . TRP A 1 85 ? 11.684 -8.452 -2.501 1.00 91.56 85 TRP A C 1
ATOM 610 O O . TRP A 1 85 ? 12.275 -8.600 -1.436 1.00 91.56 85 TRP A O 1
ATOM 620 N N . MET A 1 86 ? 11.789 -7.298 -3.175 1.00 91.38 86 MET A N 1
ATOM 621 C CA . MET A 1 86 ? 12.570 -6.163 -2.650 1.00 91.38 86 MET A CA 1
ATOM 622 C C . MET A 1 86 ? 12.033 -5.647 -1.312 1.00 91.38 86 MET A C 1
ATOM 624 O O . MET A 1 86 ? 12.776 -5.084 -0.504 1.00 91.38 86 MET A O 1
ATOM 628 N N . THR A 1 87 ? 10.742 -5.870 -1.047 1.00 91.38 87 THR A N 1
ATOM 629 C CA . THR A 1 87 ? 10.134 -5.542 0.242 1.00 91.38 87 THR A CA 1
ATOM 630 C C . THR A 1 87 ? 10.456 -6.524 1.344 1.00 91.38 87 THR A C 1
ATOM 632 O O . THR A 1 87 ? 10.275 -6.173 2.504 1.00 91.38 87 THR A O 1
ATOM 635 N N . THR A 1 88 ? 10.999 -7.699 1.026 1.00 89.06 88 THR A N 1
ATOM 636 C CA . THR A 1 88 ? 11.379 -8.718 2.008 1.00 89.06 88 THR A CA 1
ATOM 637 C C . THR A 1 88 ? 12.875 -8.712 2.317 1.00 89.06 88 THR A C 1
ATOM 639 O O . THR A 1 88 ? 13.258 -9.234 3.354 1.00 89.06 88 THR A O 1
ATOM 642 N N . VAL A 1 89 ? 13.720 -8.078 1.491 1.00 86.81 89 VAL A N 1
ATOM 643 C CA . VAL A 1 89 ? 15.195 -8.053 1.651 1.00 86.81 89 VAL A CA 1
ATOM 644 C C . VAL A 1 89 ? 15.638 -7.588 3.046 1.00 86.81 89 VAL A C 1
ATOM 646 O O . VAL A 1 89 ? 16.561 -8.147 3.632 1.00 86.81 89 VAL A O 1
ATOM 649 N N . HIS A 1 90 ? 14.933 -6.618 3.635 1.00 83.12 90 HIS A N 1
ATOM 650 C CA . HIS A 1 90 ? 15.234 -6.123 4.984 1.00 83.12 90 HIS A CA 1
ATOM 651 C C . HIS A 1 90 ? 15.104 -7.183 6.096 1.00 83.12 90 HIS A C 1
ATOM 653 O O . HIS A 1 90 ? 15.588 -6.956 7.206 1.00 83.12 90 HIS A O 1
ATOM 659 N N . LEU A 1 91 ? 14.404 -8.295 5.833 1.00 83.62 91 LEU A N 1
ATOM 660 C CA . LEU A 1 91 ? 14.285 -9.425 6.756 1.00 83.62 91 LEU A CA 1
ATOM 661 C C . LEU A 1 91 ? 15.598 -10.214 6.840 1.00 83.62 91 LEU A C 1
ATOM 663 O O . LEU A 1 91 ? 15.916 -10.736 7.909 1.00 83.62 91 LEU A O 1
ATOM 667 N N . ASP A 1 92 ? 16.361 -10.253 5.745 1.00 84.12 92 ASP A N 1
ATOM 668 C CA . ASP A 1 92 ? 17.669 -10.904 5.671 1.00 84.12 92 ASP A CA 1
ATOM 669 C C . ASP A 1 92 ? 18.788 -9.948 6.116 1.00 84.12 92 ASP A C 1
ATOM 671 O O . ASP A 1 92 ? 19.583 -10.287 6.997 1.00 84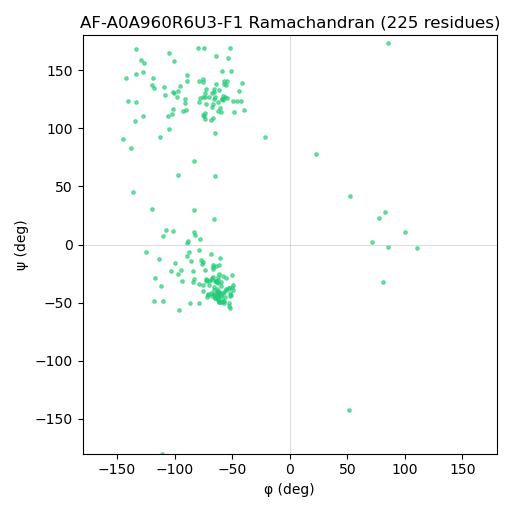.12 92 ASP A O 1
ATOM 675 N N . ASP A 1 93 ? 18.820 -8.729 5.561 1.00 83.56 93 ASP A N 1
ATOM 676 C CA . ASP A 1 93 ? 19.718 -7.652 5.990 1.00 83.56 93 ASP A CA 1
ATOM 677 C C . ASP A 1 93 ? 18.961 -6.314 6.122 1.00 83.56 93 ASP A C 1
ATOM 679 O O . ASP A 1 93 ? 18.664 -5.647 5.128 1.00 83.56 93 ASP A O 1
ATOM 683 N N . PRO A 1 94 ? 18.699 -5.840 7.357 1.00 80.88 94 PRO A N 1
ATOM 684 C CA . PRO A 1 94 ? 18.024 -4.564 7.600 1.00 80.88 94 PRO A CA 1
ATOM 685 C C . PRO A 1 94 ? 18.745 -3.324 7.049 1.00 80.88 94 PRO A C 1
ATOM 687 O O . PRO A 1 94 ? 18.182 -2.229 7.102 1.00 80.88 94 PRO A O 1
ATOM 690 N N . LYS A 1 95 ? 20.008 -3.451 6.624 1.00 82.69 95 LYS A N 1
ATOM 691 C CA . LYS A 1 95 ? 20.824 -2.364 6.065 1.00 82.69 95 LYS A CA 1
ATOM 692 C C . LYS A 1 95 ? 21.093 -2.528 4.575 1.00 82.69 95 LYS A C 1
ATOM 694 O O . LYS A 1 95 ? 21.891 -1.753 4.041 1.00 82.69 95 LYS A O 1
ATOM 699 N N . ASP A 1 96 ? 20.464 -3.504 3.931 1.00 84.06 96 ASP A N 1
ATOM 700 C CA . ASP A 1 96 ? 20.627 -3.711 2.504 1.00 84.06 96 ASP A CA 1
ATOM 701 C C . ASP A 1 96 ? 20.201 -2.443 1.737 1.00 84.06 96 ASP A C 1
ATOM 703 O O . ASP A 1 96 ? 19.090 -1.940 1.952 1.00 84.06 96 ASP A O 1
ATOM 707 N N . PRO A 1 97 ? 21.068 -1.877 0.878 1.00 82.31 97 PRO A N 1
ATOM 708 C CA . PRO A 1 97 ? 20.719 -0.710 0.075 1.00 82.31 97 PRO A CA 1
ATOM 709 C C . PRO A 1 97 ? 19.593 -0.977 -0.937 1.00 82.31 97 PRO A C 1
ATOM 711 O O . PRO A 1 97 ? 18.983 -0.018 -1.404 1.00 82.31 97 PRO A O 1
ATOM 714 N N . GLU A 1 98 ? 19.309 -2.238 -1.268 1.00 83.25 98 GLU A N 1
ATOM 715 C CA . GLU A 1 98 ? 18.231 -2.653 -2.172 1.00 83.25 98 GLU A CA 1
ATOM 716 C C . GLU A 1 98 ? 16.888 -2.848 -1.452 1.00 83.25 98 GLU A C 1
ATOM 718 O O . GLU A 1 98 ? 15.860 -3.051 -2.101 1.00 83.25 98 GLU A O 1
ATOM 723 N N . ALA A 1 99 ? 16.857 -2.766 -0.117 1.00 85.75 99 ALA A N 1
ATOM 724 C CA . ALA A 1 99 ? 15.628 -2.927 0.646 1.00 85.75 99 ALA A CA 1
ATOM 725 C C . ALA A 1 99 ? 14.621 -1.803 0.355 1.00 85.75 99 ALA A C 1
ATOM 727 O O . ALA A 1 99 ? 14.897 -0.614 0.543 1.00 85.75 99 ALA A O 1
ATOM 728 N N . MET A 1 100 ? 13.397 -2.193 -0.008 1.00 88.44 100 MET A N 1
ATOM 729 C CA . MET A 1 100 ? 12.320 -1.259 -0.334 1.00 88.44 100 MET A CA 1
ATOM 730 C C . MET A 1 100 ? 11.126 -1.399 0.630 1.00 88.44 100 MET A C 1
ATOM 732 O O . MET A 1 100 ? 10.652 -2.495 0.881 1.00 88.44 100 MET A O 1
ATOM 736 N N . PRO A 1 101 ? 10.540 -0.315 1.163 1.00 87.88 101 PRO A N 1
ATOM 737 C CA . PRO A 1 101 ? 11.044 1.052 1.124 1.00 87.88 101 PRO A CA 1
ATOM 738 C C . PRO A 1 101 ? 12.215 1.261 2.102 1.00 87.88 101 PRO A C 1
ATOM 740 O O . PRO A 1 101 ? 12.141 0.807 3.248 1.00 87.88 101 PRO A O 1
ATOM 743 N N . PRO A 1 102 ? 13.232 2.056 1.729 1.00 81.25 102 PRO A N 1
ATOM 744 C CA . PRO A 1 102 ? 14.524 2.099 2.427 1.00 81.25 102 PRO A CA 1
ATOM 745 C C . PRO A 1 102 ? 14.452 2.701 3.836 1.00 81.25 102 PRO A C 1
ATOM 747 O O . PRO A 1 102 ? 15.229 2.361 4.723 1.00 81.25 102 PRO A O 1
ATOM 750 N N . LYS A 1 103 ? 13.518 3.633 4.070 1.00 80.81 103 LYS A N 1
ATOM 751 C CA . LYS A 1 103 ? 13.383 4.328 5.367 1.00 80.81 103 LYS A CA 1
ATOM 752 C C . LYS A 1 103 ? 12.387 3.656 6.305 1.00 80.81 103 LYS A C 1
ATOM 754 O O . LYS A 1 103 ? 12.489 3.803 7.521 1.00 80.81 103 LYS A O 1
ATOM 759 N N . LYS A 1 104 ? 11.358 3.025 5.742 1.00 83.81 104 LYS A N 1
ATOM 760 C CA . LYS A 1 104 ? 10.242 2.431 6.480 1.00 83.81 104 LYS A CA 1
ATOM 761 C C . LYS A 1 104 ? 9.804 1.161 5.752 1.00 83.81 104 LYS A C 1
ATOM 763 O O . LYS A 1 104 ? 8.930 1.254 4.881 1.00 83.81 104 LYS A O 1
ATOM 768 N N . PRO A 1 105 ? 10.374 0.004 6.117 1.00 87.62 105 PRO A N 1
ATOM 769 C CA . PRO A 1 105 ? 9.953 -1.277 5.573 1.00 87.62 105 PRO A CA 1
ATOM 770 C C . PRO A 1 105 ? 8.449 -1.511 5.734 1.00 87.62 105 PRO A C 1
ATOM 772 O O . PRO A 1 105 ? 7.771 -0.843 6.530 1.00 87.62 105 PRO A O 1
ATOM 775 N N . LEU A 1 106 ? 7.915 -2.424 4.930 1.00 88.25 106 LEU A N 1
ATOM 776 C CA . LEU A 1 106 ? 6.541 -2.884 5.085 1.00 88.25 106 LEU A CA 1
ATOM 777 C C . LEU A 1 106 ? 6.445 -3.831 6.281 1.00 88.25 106 LEU A C 1
ATOM 779 O O . LEU A 1 106 ? 7.314 -4.679 6.470 1.00 88.25 106 LEU A O 1
ATOM 783 N N . ASN A 1 107 ? 5.375 -3.718 7.064 1.00 85.62 107 ASN A N 1
ATOM 784 C CA . ASN A 1 107 ? 5.060 -4.735 8.064 1.00 85.62 107 ASN A CA 1
ATOM 785 C C . ASN A 1 107 ? 4.496 -6.006 7.395 1.00 85.62 107 ASN A C 1
ATOM 787 O O . ASN A 1 107 ? 4.145 -5.995 6.215 1.00 85.62 107 ASN A O 1
ATOM 791 N N . GLU A 1 108 ? 4.379 -7.098 8.151 1.00 84.75 108 GLU A N 1
ATOM 792 C CA . GLU A 1 108 ? 3.915 -8.396 7.632 1.00 84.75 108 GLU A CA 1
ATOM 793 C C . GLU A 1 108 ? 2.543 -8.318 6.942 1.00 84.75 108 GLU A C 1
ATOM 795 O O . GLU A 1 108 ? 2.337 -8.923 5.893 1.00 84.75 108 GLU A O 1
ATOM 800 N N . GLN A 1 109 ? 1.606 -7.533 7.483 1.00 82.69 109 GLN A N 1
ATOM 801 C CA . GLN A 1 109 ? 0.262 -7.387 6.911 1.00 82.69 109 GLN A CA 1
ATOM 802 C C . GLN A 1 109 ? 0.301 -6.640 5.575 1.00 82.69 109 GLN A C 1
ATOM 804 O O . GLN A 1 109 ? -0.356 -7.036 4.617 1.00 82.69 109 GLN A O 1
ATOM 809 N N . GLN A 1 110 ? 1.106 -5.582 5.490 1.00 88.75 110 GLN A N 1
ATOM 810 C CA . GLN A 1 110 ? 1.323 -4.831 4.257 1.00 88.75 110 GLN A CA 1
ATOM 811 C C . GLN A 1 110 ? 1.988 -5.705 3.185 1.00 88.75 110 GLN A C 1
ATOM 813 O O . GLN A 1 110 ? 1.549 -5.707 2.036 1.00 88.75 110 GLN A O 1
ATOM 818 N N . GLN A 1 111 ? 3.000 -6.492 3.564 1.00 91.00 111 GLN A N 1
ATOM 819 C CA . GLN A 1 111 ? 3.629 -7.459 2.663 1.00 91.00 111 GLN A CA 1
ATOM 820 C C . GLN A 1 111 ? 2.623 -8.519 2.195 1.00 91.00 111 GLN A C 1
ATOM 822 O O . GLN A 1 111 ? 2.594 -8.839 1.011 1.00 91.00 111 GLN A O 1
ATOM 827 N N . GLN A 1 112 ? 1.748 -9.012 3.077 1.00 90.88 112 GLN A N 1
ATOM 828 C CA . GLN A 1 112 ? 0.697 -9.969 2.723 1.00 90.88 112 GLN A CA 1
ATOM 829 C C . GLN A 1 112 ? -0.305 -9.392 1.716 1.00 90.88 112 GLN A C 1
ATOM 831 O O . GLN A 1 112 ? -0.704 -10.097 0.788 1.00 90.88 112 GLN A O 1
ATOM 836 N N . VAL A 1 113 ? -0.719 -8.130 1.878 1.00 92.00 113 VAL A N 1
ATOM 837 C CA . VAL A 1 113 ? -1.615 -7.451 0.926 1.00 92.00 113 VAL A CA 1
ATOM 838 C C . VAL A 1 113 ? -0.950 -7.347 -0.444 1.00 92.00 113 VAL A C 1
ATOM 840 O O . VAL A 1 113 ? -1.562 -7.722 -1.445 1.00 92.00 113 VAL A O 1
ATOM 843 N N . LEU A 1 114 ? 0.313 -6.907 -0.488 1.00 95.25 114 LEU A N 1
ATOM 844 C CA . LEU A 1 114 ? 1.081 -6.794 -1.729 1.00 95.25 114 LEU A CA 1
ATOM 845 C C . LEU A 1 114 ? 1.268 -8.158 -2.409 1.00 95.25 114 LEU A C 1
ATOM 847 O O . LEU A 1 114 ? 0.951 -8.301 -3.589 1.00 95.25 114 LEU A O 1
ATOM 851 N N . PHE A 1 115 ? 1.705 -9.164 -1.647 1.00 95.69 115 PHE A N 1
ATOM 852 C CA . PHE A 1 115 ? 1.842 -10.548 -2.098 1.00 95.69 115 PHE A CA 1
ATOM 853 C C . PHE A 1 115 ? 0.537 -11.056 -2.712 1.00 95.69 115 PHE A C 1
ATOM 855 O O . PHE A 1 115 ? 0.504 -11.526 -3.846 1.00 95.69 115 PHE A O 1
ATOM 862 N N . SER A 1 116 ? -0.560 -10.919 -1.966 1.00 94.81 116 SER A N 1
ATOM 863 C CA . SER A 1 116 ? -1.862 -11.456 -2.353 1.00 94.81 116 SER A CA 1
ATOM 864 C C . SER A 1 116 ? -2.411 -10.774 -3.594 1.00 94.81 116 SER A C 1
ATOM 866 O O . SER A 1 116 ? -2.971 -11.437 -4.460 1.00 94.81 116 SER A O 1
ATOM 868 N N . TRP A 1 117 ? -2.236 -9.459 -3.714 1.00 97.12 117 TRP A N 1
ATOM 869 C CA . TRP A 1 117 ? -2.642 -8.724 -4.905 1.00 97.12 117 TRP A CA 1
ATOM 870 C C . TRP A 1 117 ? -1.938 -9.251 -6.155 1.00 97.12 117 TRP A C 1
ATOM 872 O O . TRP A 1 117 ? -2.612 -9.585 -7.130 1.00 97.12 117 TRP A O 1
ATOM 882 N N . ILE A 1 118 ? -0.612 -9.402 -6.107 1.00 97.50 118 ILE A N 1
ATOM 883 C CA . ILE A 1 118 ? 0.167 -9.909 -7.243 1.00 97.50 118 ILE A CA 1
ATOM 884 C C . ILE A 1 118 ? -0.220 -11.354 -7.552 1.00 97.50 118 ILE A C 1
ATOM 886 O O . ILE A 1 118 ? -0.514 -11.686 -8.701 1.00 97.50 118 ILE A O 1
ATOM 890 N N . GLN A 1 119 ? -0.310 -12.196 -6.520 1.00 96.38 119 GLN A N 1
ATOM 891 C CA . GLN A 1 119 ? -0.658 -13.608 -6.648 1.00 96.38 119 GLN A CA 1
ATOM 892 C C . GLN A 1 119 ? -2.071 -13.822 -7.220 1.00 96.38 119 GLN A C 1
ATOM 894 O O . GLN A 1 119 ? -2.297 -14.784 -7.951 1.00 96.38 119 GLN A O 1
ATOM 899 N N . ASN A 1 120 ? -3.003 -12.902 -6.955 1.00 95.81 120 ASN A N 1
ATOM 900 C CA . ASN A 1 120 ? -4.362 -12.905 -7.505 1.00 95.81 120 ASN A CA 1
ATOM 901 C C . ASN A 1 120 ? -4.459 -12.313 -8.924 1.00 95.81 120 ASN A C 1
ATOM 903 O O . ASN A 1 120 ? -5.563 -12.117 -9.428 1.00 95.81 120 ASN A O 1
ATOM 907 N N . GLY A 1 121 ? -3.332 -12.024 -9.578 1.00 95.94 121 GLY A N 1
ATOM 908 C CA . GLY A 1 121 ? -3.298 -11.511 -10.948 1.00 95.94 121 GLY A CA 1
ATOM 909 C C . GLY A 1 121 ? -3.090 -10.000 -11.059 1.00 95.94 121 GLY A C 1
ATOM 910 O O . GLY A 1 121 ? -3.234 -9.457 -12.151 1.00 95.94 121 GLY A O 1
ATOM 911 N N . ALA A 1 122 ? -2.740 -9.330 -9.958 1.00 96.25 122 ALA A N 1
ATOM 912 C CA . ALA A 1 122 ? -2.392 -7.912 -9.912 1.00 96.25 122 ALA A CA 1
ATOM 913 C C . ALA A 1 122 ? -3.448 -6.994 -10.564 1.00 96.25 122 ALA A C 1
ATOM 915 O O . ALA A 1 122 ? -3.116 -6.057 -11.294 1.00 96.25 122 ALA A O 1
ATOM 916 N N . GLU A 1 123 ? -4.739 -7.261 -10.323 1.00 95.62 123 GLU A N 1
ATOM 917 C CA . GLU A 1 123 ? -5.818 -6.451 -10.895 1.00 95.62 123 GLU A CA 1
ATOM 918 C C . GLU A 1 123 ? -5.690 -4.983 -10.465 1.00 95.62 123 GLU A C 1
ATOM 920 O O . GLU A 1 123 ? -5.637 -4.663 -9.277 1.00 95.62 123 GLU A O 1
ATOM 925 N N . TRP A 1 124 ? -5.655 -4.089 -11.451 1.00 95.75 124 TRP A N 1
ATOM 926 C CA . TRP A 1 124 ? -5.591 -2.639 -11.276 1.00 95.75 124 TRP A CA 1
ATOM 927 C C . TRP A 1 124 ? -6.507 -1.991 -12.330 1.00 95.75 124 TRP A C 1
ATOM 929 O O . TRP A 1 124 ? -6.340 -2.275 -13.525 1.00 95.75 124 TRP A O 1
ATOM 939 N N . PRO A 1 125 ? -7.493 -1.164 -11.932 1.00 94.38 125 PRO A N 1
ATOM 940 C CA . PRO A 1 125 ? -8.344 -0.417 -12.863 1.00 94.38 125 PRO A CA 1
ATOM 941 C C . PRO A 1 125 ? -7.575 0.640 -13.677 1.00 94.38 125 PRO A C 1
ATOM 943 O O . PRO A 1 125 ? -6.807 1.423 -13.124 1.00 94.38 125 PRO A O 1
ATOM 946 N N . ASP A 1 126 ? -7.800 0.700 -14.991 1.00 89.88 126 ASP A N 1
ATOM 947 C CA . ASP A 1 126 ? -7.044 1.593 -15.889 1.00 89.88 126 ASP A CA 1
ATOM 948 C C . ASP A 1 126 ? -7.308 3.093 -15.635 1.00 89.88 126 ASP A C 1
ATOM 950 O O . ASP A 1 126 ? -6.513 3.939 -16.037 1.00 89.88 126 ASP A O 1
ATOM 954 N N . ASP A 1 127 ? -8.412 3.431 -14.967 1.00 92.44 127 ASP A N 1
ATOM 955 C CA . ASP A 1 127 ? -8.826 4.793 -14.616 1.00 92.44 127 ASP A CA 1
ATOM 956 C C . ASP A 1 127 ? -8.286 5.276 -13.259 1.00 92.44 127 ASP A C 1
ATOM 958 O O . ASP A 1 127 ? -8.574 6.400 -12.841 1.00 92.44 127 ASP A O 1
ATOM 962 N N . VAL A 1 128 ? -7.497 4.450 -12.566 1.00 93.12 128 VAL A N 1
ATOM 963 C CA . VAL A 1 128 ? -6.949 4.778 -11.248 1.00 93.12 128 VAL A CA 1
ATOM 964 C C . VAL A 1 128 ? -5.488 5.194 -11.352 1.00 93.12 128 VAL A C 1
ATOM 966 O O . VAL A 1 128 ? -4.602 4.367 -11.581 1.00 93.12 128 VAL A O 1
ATOM 969 N N . THR A 1 129 ? -5.249 6.473 -11.073 1.00 94.12 129 THR A N 1
ATOM 970 C CA . THR A 1 129 ? -3.920 7.044 -10.832 1.00 94.12 129 THR A CA 1
ATOM 971 C C . THR A 1 129 ? -3.644 7.093 -9.330 1.00 94.12 129 THR A C 1
ATOM 973 O O . THR A 1 129 ? -4.515 7.461 -8.535 1.00 94.12 129 THR A O 1
ATOM 976 N N . LEU A 1 130 ? -2.437 6.700 -8.936 1.00 92.81 130 LEU A N 1
ATOM 977 C CA . LEU A 1 130 ? -1.960 6.766 -7.562 1.00 92.81 130 LEU A CA 1
ATOM 978 C C . LEU A 1 130 ? -1.292 8.112 -7.294 1.00 92.81 130 LEU A C 1
ATOM 980 O O . LEU A 1 130 ? -0.542 8.629 -8.120 1.00 92.81 130 LEU A O 1
ATOM 984 N N . GLU A 1 131 ? -1.528 8.649 -6.104 1.00 89.56 131 GLU A N 1
ATOM 985 C CA . GLU A 1 131 ? -0.933 9.904 -5.653 1.00 89.56 131 GLU A CA 1
ATOM 986 C C . GLU A 1 131 ? -0.071 9.670 -4.414 1.00 89.56 131 GLU A C 1
ATOM 988 O O . GLU A 1 131 ? -0.417 8.873 -3.539 1.00 89.56 131 GLU A O 1
ATOM 993 N N . ALA A 1 132 ? 1.048 10.390 -4.303 1.00 85.81 132 ALA A N 1
ATOM 994 C CA . ALA A 1 132 ? 1.901 10.302 -3.126 1.00 85.81 132 ALA A CA 1
ATOM 995 C C . ALA A 1 132 ? 1.126 10.771 -1.891 1.00 85.81 132 ALA A C 1
ATOM 997 O O . ALA A 1 132 ? 0.773 11.946 -1.759 1.00 85.81 132 ALA A O 1
ATOM 998 N N . LYS A 1 133 ? 0.895 9.854 -0.950 1.00 83.56 133 LYS A N 1
ATOM 999 C CA . LYS A 1 133 ? 0.275 10.173 0.334 1.00 83.56 133 LYS A CA 1
ATOM 1000 C C . LYS A 1 133 ? 1.229 9.824 1.466 1.00 83.56 133 LYS A C 1
ATOM 1002 O O . LYS A 1 133 ? 1.875 8.776 1.445 1.00 83.56 133 LYS A O 1
ATOM 1007 N N . PRO A 1 134 ? 1.354 10.680 2.489 1.00 77.50 134 PRO A N 1
ATOM 1008 C CA . PRO A 1 134 ? 2.175 10.349 3.640 1.00 77.50 134 PRO A CA 1
ATOM 1009 C C . PRO A 1 134 ? 1.590 9.128 4.361 1.00 77.50 134 PRO A C 1
ATOM 1011 O O . PRO A 1 134 ? 0.377 9.053 4.576 1.00 77.50 134 PRO A O 1
ATOM 1014 N N . ARG A 1 135 ? 2.447 8.189 4.790 1.00 76.88 135 ARG A N 1
ATOM 1015 C CA . ARG A 1 135 ? 2.011 7.122 5.703 1.00 76.88 135 ARG A CA 1
ATOM 1016 C C . ARG A 1 135 ? 1.453 7.752 6.970 1.00 76.88 135 ARG A C 1
ATOM 1018 O O . ARG A 1 135 ? 2.153 8.504 7.655 1.00 76.88 135 ARG A O 1
ATOM 1025 N N . VAL A 1 136 ? 0.216 7.406 7.304 1.00 77.12 136 VAL A N 1
ATOM 1026 C CA . VAL A 1 136 ? -0.370 7.792 8.584 1.00 77.12 136 VAL A CA 1
ATOM 1027 C C . VAL A 1 136 ? 0.250 6.910 9.662 1.00 77.12 136 VAL A C 1
ATOM 1029 O O . VAL A 1 136 ? 0.306 5.693 9.530 1.00 77.12 136 VAL A O 1
ATOM 1032 N N . THR A 1 137 ? 0.790 7.536 10.704 1.00 77.25 137 THR A N 1
ATOM 1033 C CA . THR A 1 137 ? 1.465 6.836 11.807 1.00 77.25 137 THR A CA 1
ATOM 1034 C C . THR A 1 137 ? 0.581 6.824 13.044 1.00 77.25 137 THR A C 1
ATOM 1036 O O . THR A 1 137 ? -0.315 7.664 13.162 1.00 77.25 137 THR A O 1
ATOM 1039 N N . TYR A 1 138 ? 0.892 5.973 14.028 1.00 75.44 138 TYR A N 1
ATOM 1040 C CA . TYR A 1 138 ? 0.217 6.037 15.324 1.00 75.44 138 TYR A CA 1
ATOM 1041 C C . TYR A 1 138 ? 0.254 7.448 15.939 1.00 75.44 138 TYR A C 1
ATOM 1043 O O . TYR A 1 138 ? -0.740 7.913 16.486 1.00 75.44 138 TYR A O 1
ATOM 1051 N N . GLN A 1 139 ? 1.353 8.200 15.787 1.00 75.31 139 GLN A N 1
ATOM 1052 C CA . GLN A 1 139 ? 1.432 9.579 16.295 1.00 75.31 139 GLN A CA 1
ATOM 1053 C C . GLN A 1 139 ? 0.449 10.531 15.601 1.00 75.31 139 GLN A C 1
ATOM 1055 O O . GLN A 1 139 ? -0.051 11.460 16.230 1.00 75.31 139 GLN A O 1
ATOM 1060 N N . SER A 1 140 ? 0.138 10.285 14.328 1.00 73.81 140 SER A N 1
ATOM 1061 C CA . SER A 1 140 ? -0.844 11.053 13.560 1.00 73.81 140 SER A CA 1
ATOM 1062 C C . SER A 1 140 ? -2.277 10.792 14.042 1.00 73.81 140 SER A C 1
ATOM 1064 O O . SER A 1 140 ? -3.092 11.712 14.062 1.00 73.81 140 SER A O 1
ATOM 1066 N N . VAL A 1 141 ? -2.583 9.561 14.472 1.00 83.19 141 VAL A N 1
ATOM 1067 C CA . VAL A 1 141 ? -3.928 9.173 14.940 1.00 83.19 141 VAL A CA 1
ATOM 1068 C C . VAL A 1 141 ? -4.115 9.269 16.451 1.00 83.19 141 VAL A C 1
ATOM 1070 O O . VAL A 1 141 ? -5.245 9.420 16.908 1.00 83.19 141 VAL A O 1
ATOM 1073 N N . LYS A 1 142 ? -3.045 9.248 17.250 1.00 82.31 142 LYS A N 1
ATOM 1074 C CA . LYS A 1 142 ? -3.098 9.320 18.719 1.00 82.31 142 LYS A CA 1
ATOM 1075 C C . LYS A 1 142 ? -3.943 10.499 19.237 1.00 82.31 142 LYS A C 1
ATOM 1077 O O . LYS A 1 142 ? -4.761 10.277 20.133 1.00 82.31 142 LYS A O 1
ATOM 1082 N N . PRO A 1 143 ? -3.846 11.727 18.681 1.00 81.69 143 PRO A N 1
ATOM 1083 C CA . PRO A 1 143 ? -4.725 12.824 19.080 1.00 81.69 143 PRO A CA 1
ATOM 1084 C C . PRO A 1 143 ? -6.200 12.553 18.765 1.00 81.69 143 PRO A C 1
ATOM 1086 O O . PRO A 1 143 ? -7.062 13.008 19.510 1.00 81.69 143 PRO A O 1
ATOM 1089 N N . LEU A 1 144 ? -6.491 11.817 17.684 1.00 84.69 144 LEU A N 1
ATOM 1090 C CA . LEU A 1 144 ? -7.846 11.460 17.251 1.00 84.69 144 LEU A CA 1
ATOM 1091 C C . LEU A 1 144 ? -8.473 10.429 18.191 1.00 84.69 144 LEU A C 1
ATOM 1093 O O . LEU A 1 144 ? -9.619 10.599 18.599 1.00 84.69 144 LEU A O 1
ATOM 1097 N N . VAL A 1 145 ? -7.696 9.423 18.605 1.00 77.44 145 VAL A N 1
ATOM 1098 C CA . VAL A 1 145 ? -8.113 8.425 19.604 1.00 77.44 145 VAL A CA 1
ATOM 1099 C C . VAL A 1 145 ? -8.518 9.109 20.918 1.00 77.44 145 VAL A C 1
ATOM 1101 O O . VAL A 1 145 ? -9.556 8.787 21.493 1.00 77.44 145 VAL A O 1
ATOM 1104 N N . GLY A 1 146 ? -7.772 10.133 21.350 1.00 76.00 146 GLY A N 1
ATOM 1105 C CA . GLY A 1 146 ? -8.095 10.923 22.547 1.00 76.00 146 GLY A CA 1
ATOM 1106 C C . GLY A 1 146 ? -9.370 11.776 22.448 1.00 76.00 146 GLY A C 1
ATOM 1107 O O . GLY A 1 146 ? -9.911 12.177 23.478 1.00 76.00 146 GLY A O 1
ATOM 1108 N N . LYS A 1 147 ? -9.880 12.037 21.235 1.00 83.88 147 LYS A N 1
ATOM 1109 C CA . LYS A 1 147 ? -11.124 12.789 20.981 1.00 83.88 147 LYS A CA 1
ATOM 1110 C C . LYS A 1 147 ? -12.178 11.965 20.233 1.00 83.88 147 LYS A C 1
ATOM 1112 O O . LYS A 1 147 ? -12.982 12.545 19.504 1.00 83.88 147 LYS A O 1
ATOM 1117 N N . ILE A 1 148 ? -12.209 10.643 20.428 1.00 78.50 148 ILE A N 1
ATOM 1118 C CA . ILE A 1 148 ? -13.123 9.713 19.733 1.00 78.50 148 ILE A CA 1
ATOM 1119 C C . ILE A 1 148 ? -14.606 10.145 19.783 1.00 78.50 148 ILE A C 1
ATOM 1121 O O . ILE A 1 148 ? -15.393 9.838 18.892 1.00 78.50 148 ILE A O 1
ATOM 1125 N N . ASP A 1 149 ? -14.998 10.912 20.804 1.00 78.75 149 ASP A N 1
ATOM 1126 C CA . ASP A 1 149 ? -16.348 11.457 20.974 1.00 78.75 149 ASP A CA 1
ATOM 1127 C C . ASP A 1 149 ? -16.697 12.640 20.055 1.00 78.75 149 ASP A C 1
ATOM 1129 O O . ASP A 1 149 ? -17.869 12.997 19.943 1.00 78.75 149 ASP A O 1
ATOM 1133 N N . LYS A 1 150 ? -15.702 13.273 19.427 1.00 85.38 150 LYS A N 1
ATOM 1134 C CA . LYS A 1 150 ? -15.830 14.518 18.652 1.00 85.38 150 LYS A CA 1
ATOM 1135 C C . LYS A 1 150 ? -15.048 14.442 17.338 1.00 85.38 150 LYS A C 1
ATOM 1137 O O . LYS A 1 150 ? -14.323 15.374 16.987 1.00 85.38 150 LYS A O 1
ATOM 1142 N N . LEU A 1 151 ? -15.170 13.321 16.632 1.00 86.00 151 LEU A N 1
ATOM 1143 C CA . LEU A 1 151 ? -14.521 13.132 15.338 1.00 86.00 151 LEU A CA 1
ATOM 1144 C C . LEU A 1 151 ? -15.290 13.856 14.232 1.00 86.00 151 LEU A C 1
ATOM 1146 O O . LEU A 1 151 ? -16.486 13.640 14.038 1.00 86.00 151 LEU A O 1
ATOM 1150 N N . GLY A 1 152 ? -14.588 14.704 13.487 1.00 83.19 152 GLY A N 1
ATOM 1151 C CA . GLY A 1 152 ? -15.079 15.240 12.225 1.00 83.19 152 GLY A CA 1
ATOM 1152 C C . GLY A 1 152 ? -14.904 14.242 11.077 1.00 83.19 152 GLY A C 1
ATOM 1153 O O . GLY A 1 152 ? -14.177 13.256 11.184 1.00 83.19 152 GLY A O 1
ATOM 1154 N N . ARG A 1 153 ? -15.513 14.540 9.923 1.00 82.25 153 ARG A N 1
ATOM 1155 C CA . ARG A 1 153 ? -15.383 13.728 8.697 1.00 82.25 153 ARG A CA 1
ATOM 1156 C C . ARG A 1 153 ? -13.922 13.451 8.314 1.00 82.25 153 ARG A C 1
ATOM 1158 O O . ARG A 1 153 ? -13.595 12.331 7.950 1.00 82.25 153 ARG A O 1
ATOM 1165 N N . PHE A 1 154 ? -13.042 14.446 8.418 1.00 80.56 154 PHE A N 1
ATOM 1166 C CA . PHE A 1 154 ? -11.617 14.289 8.099 1.00 80.56 154 PHE A CA 1
ATOM 1167 C C . PHE A 1 154 ? -10.840 13.471 9.136 1.00 80.56 154 PHE A C 1
ATOM 1169 O O . PHE A 1 154 ? -9.892 12.775 8.774 1.00 80.56 154 PHE A O 1
ATOM 1176 N N . ASP A 1 155 ? -11.262 13.503 10.404 1.00 83.44 155 ASP A N 1
ATOM 1177 C CA . ASP A 1 155 ? -10.669 12.652 11.437 1.00 83.44 155 ASP A CA 1
ATOM 1178 C C . ASP A 1 155 ? -10.990 11.179 11.142 1.00 83.44 155 ASP A C 1
ATOM 1180 O O . ASP A 1 155 ? -10.109 10.326 11.204 1.00 83.44 155 ASP A O 1
ATOM 1184 N N . LEU A 1 156 ? -12.236 10.893 10.742 1.00 82.44 156 LEU A N 1
ATOM 1185 C CA . LEU A 1 156 ? -12.664 9.554 10.331 1.00 82.44 156 LEU A CA 1
ATOM 1186 C C . LEU A 1 156 ? -11.924 9.070 9.081 1.00 82.44 156 LEU A C 1
ATOM 1188 O O . LEU A 1 156 ? -11.507 7.919 9.046 1.00 82.44 156 LEU A O 1
ATOM 1192 N N . LEU A 1 157 ? -11.708 9.940 8.089 1.00 80.94 157 LEU A N 1
ATOM 1193 C CA . LEU A 1 157 ? -10.921 9.595 6.899 1.00 80.94 157 LEU A CA 1
ATOM 1194 C C . LEU A 1 157 ? -9.463 9.280 7.249 1.00 80.94 157 LEU A C 1
ATOM 1196 O O . LEU A 1 157 ? -8.918 8.301 6.756 1.00 80.94 157 LEU A O 1
ATOM 1200 N N . THR A 1 158 ? -8.848 10.065 8.136 1.00 81.50 158 THR A N 1
ATOM 1201 C CA . THR A 1 158 ? -7.476 9.807 8.607 1.00 81.50 158 THR A CA 1
ATOM 1202 C C . THR A 1 158 ? -7.377 8.469 9.341 1.00 81.50 158 THR A C 1
ATOM 1204 O O . THR A 1 158 ? -6.419 7.728 9.136 1.00 81.50 158 THR A O 1
ATOM 1207 N N . LEU A 1 159 ? -8.367 8.145 10.180 1.00 83.56 159 LEU A N 1
ATOM 1208 C CA . LEU A 1 159 ? -8.432 6.863 10.885 1.00 83.56 159 LEU A CA 1
ATOM 1209 C C . LEU A 1 159 ? -8.662 5.689 9.924 1.00 83.56 159 LEU A C 1
ATOM 1211 O O . LEU A 1 159 ? -7.965 4.689 10.048 1.00 83.56 159 LEU A O 1
ATOM 1215 N N . SER A 1 160 ? -9.584 5.822 8.963 1.00 80.62 160 SER A N 1
ATOM 1216 C CA . SER A 1 160 ? -9.831 4.806 7.924 1.00 80.62 160 SER A CA 1
ATOM 1217 C C . SER A 1 160 ? -8.557 4.526 7.146 1.00 80.62 160 SER A C 1
ATOM 1219 O O . SER A 1 160 ? -8.112 3.390 7.080 1.00 80.62 160 SER A O 1
ATOM 1221 N N . TYR A 1 161 ? -7.896 5.584 6.675 1.00 79.12 161 TYR A N 1
ATOM 1222 C CA . TYR A 1 161 ? -6.661 5.456 5.920 1.00 79.12 161 TYR A CA 1
ATOM 1223 C C . TYR A 1 161 ? -5.539 4.837 6.759 1.00 79.12 161 TYR A C 1
ATOM 1225 O O . TYR A 1 161 ? -4.797 4.004 6.265 1.00 79.12 161 TYR A O 1
ATOM 1233 N N . TRP A 1 162 ? -5.416 5.170 8.048 1.00 82.06 162 TRP A N 1
ATOM 1234 C CA . TRP A 1 162 ? -4.450 4.494 8.921 1.00 82.06 162 TRP A CA 1
ATOM 1235 C C . TRP A 1 162 ? -4.719 2.992 9.050 1.00 82.06 162 TRP A C 1
ATOM 1237 O O . TRP A 1 162 ? -3.777 2.203 9.009 1.00 82.06 162 TRP A O 1
ATOM 1247 N N . VAL A 1 163 ? -5.988 2.599 9.177 1.00 81.94 163 VAL A N 1
ATOM 1248 C CA . VAL A 1 163 ? -6.396 1.189 9.213 1.00 81.94 163 VAL A CA 1
ATOM 1249 C C . VAL A 1 163 ? -6.100 0.493 7.887 1.00 81.94 163 VAL A C 1
ATOM 1251 O O . VAL A 1 163 ? -5.495 -0.572 7.895 1.00 81.94 163 VAL A O 1
ATOM 1254 N N . GLU A 1 164 ? -6.436 1.121 6.763 1.00 77.19 164 GLU A N 1
ATOM 1255 C CA . GLU A 1 164 ? -6.181 0.614 5.407 1.00 77.19 164 GLU A CA 1
ATOM 1256 C C . GLU A 1 164 ? -4.679 0.457 5.105 1.00 77.19 164 GLU A C 1
ATOM 1258 O O . GLU A 1 164 ? -4.282 -0.423 4.352 1.00 77.19 164 GLU A O 1
ATOM 1263 N N . GLN A 1 165 ? -3.817 1.254 5.745 1.00 76.50 165 GLN A N 1
ATOM 1264 C CA . GLN A 1 165 ? -2.357 1.102 5.686 1.00 76.50 165 GLN A CA 1
ATOM 1265 C C . GLN A 1 165 ? -1.826 -0.029 6.584 1.00 76.50 165 GLN A C 1
ATOM 1267 O O . GLN A 1 165 ? -0.613 -0.161 6.720 1.00 76.50 165 GLN A O 1
ATOM 1272 N N . GLY A 1 166 ? -2.684 -0.810 7.245 1.00 72.88 166 GLY A N 1
ATOM 1273 C CA . GLY A 1 166 ? -2.276 -1.869 8.172 1.00 72.88 166 GLY A CA 1
ATOM 1274 C C . GLY A 1 166 ? -1.949 -1.375 9.584 1.00 72.88 166 GLY A C 1
ATOM 1275 O O . GLY A 1 166 ? -1.093 -1.972 10.231 1.00 72.88 166 GLY A O 1
ATOM 1276 N N . ALA A 1 167 ? -2.573 -0.264 10.016 1.00 77.62 167 ALA A N 1
ATOM 1277 C CA . ALA A 1 167 ? -2.546 0.327 11.361 1.00 77.62 167 ALA A CA 1
ATOM 1278 C C . ALA A 1 167 ? -1.323 -0.068 12.197 1.00 77.62 167 ALA A C 1
ATOM 1280 O O . ALA A 1 167 ? -1.406 -0.914 13.085 1.00 77.62 167 ALA A O 1
ATOM 1281 N N . ASP A 1 168 ? -0.179 0.552 11.919 1.00 72.50 168 ASP A N 1
ATOM 1282 C CA . ASP A 1 168 ? 1.028 0.313 12.702 1.00 72.50 168 ASP A CA 1
ATOM 1283 C C . ASP A 1 168 ? 0.834 0.812 14.148 1.00 72.50 168 ASP A C 1
ATOM 1285 O O . ASP A 1 168 ? 0.975 2.004 14.439 1.00 72.50 168 ASP A O 1
ATOM 1289 N N . TRP A 1 169 ? 0.466 -0.119 15.032 1.00 67.00 169 TRP A N 1
ATOM 1290 C CA . TRP A 1 169 ? 0.310 0.054 16.478 1.00 67.00 169 TRP A CA 1
ATOM 1291 C C . TRP A 1 169 ? 1.639 -0.060 17.233 1.00 67.00 169 TRP A C 1
ATOM 1293 O O . TRP A 1 169 ? 1.602 -0.176 18.462 1.00 67.00 169 TRP A O 1
ATOM 1303 N N . SER A 1 170 ? 2.789 -0.083 16.535 1.00 56.62 170 SER A N 1
ATOM 1304 C CA . SER A 1 170 ? 4.104 -0.290 17.147 1.00 56.62 170 SER A CA 1
ATOM 1305 C C . SER A 1 170 ? 4.236 0.498 18.449 1.00 56.62 170 SER A C 1
ATOM 1307 O O . SER A 1 170 ? 3.965 1.703 18.532 1.00 56.62 170 SER A O 1
ATOM 1309 N N . ALA A 1 171 ? 4.547 -0.264 19.500 1.00 46.81 171 ALA A N 1
ATOM 1310 C CA . ALA A 1 171 ? 4.522 0.182 20.880 1.00 46.81 171 ALA A CA 1
ATOM 1311 C C . ALA A 1 171 ? 5.318 1.486 21.049 1.00 46.81 171 ALA A C 1
ATOM 1313 O O . ALA A 1 171 ? 6.300 1.719 20.334 1.00 46.81 171 ALA A O 1
ATOM 1314 N N . PRO A 1 172 ? 4.922 2.352 21.997 1.00 47.56 172 PRO A N 1
ATOM 1315 C CA . PRO A 1 172 ? 5.682 3.562 22.248 1.00 47.56 172 PRO A CA 1
ATOM 1316 C C . PRO A 1 172 ? 7.126 3.166 22.636 1.00 47.56 172 PRO A C 1
ATOM 1318 O O . PRO A 1 172 ? 7.361 2.067 23.142 1.00 47.56 172 PRO A O 1
ATOM 1321 N N . ALA A 1 173 ? 8.103 4.021 22.301 1.00 45.78 173 ALA A N 1
ATOM 1322 C CA . ALA A 1 173 ? 9.535 3.730 22.421 1.00 45.78 173 ALA A CA 1
ATOM 1323 C C . ALA A 1 173 ? 9.880 2.989 23.727 1.00 45.78 173 ALA A C 1
ATOM 1325 O O . ALA A 1 173 ? 9.337 3.323 24.786 1.00 45.78 173 ALA A O 1
ATOM 1326 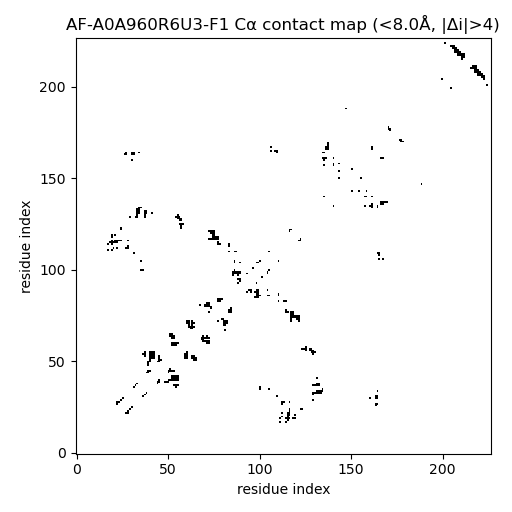N N . ALA A 1 174 ? 10.774 1.996 23.638 1.00 35.31 174 ALA A N 1
ATOM 1327 C CA . ALA A 1 174 ? 11.185 1.143 24.753 1.00 35.31 174 ALA A CA 1
ATOM 1328 C C . ALA A 1 174 ? 11.329 1.944 26.063 1.00 35.31 174 ALA A C 1
ATOM 1330 O O . ALA A 1 174 ? 12.154 2.852 26.157 1.00 35.31 174 ALA A O 1
ATOM 1331 N N . GLY A 1 175 ? 10.487 1.627 27.053 1.00 45.66 175 GLY A N 1
ATOM 1332 C CA . GLY A 1 175 ? 10.420 2.335 28.340 1.00 45.66 175 GLY A CA 1
ATOM 1333 C C . GLY A 1 175 ? 9.155 3.168 28.570 1.00 45.66 175 GLY A C 1
ATOM 1334 O O . GLY A 1 175 ? 8.979 3.712 29.657 1.00 45.66 175 GLY A O 1
ATOM 1335 N N . SER A 1 176 ? 8.248 3.240 27.599 1.00 44.12 176 SER A N 1
ATOM 1336 C CA . SER A 1 176 ? 6.886 3.720 27.840 1.00 44.12 176 SER A CA 1
ATOM 1337 C C . SER A 1 176 ? 5.964 2.523 28.021 1.00 44.12 176 SER A C 1
ATOM 1339 O O . SER A 1 176 ? 5.973 1.599 27.210 1.00 44.12 176 SER A O 1
ATOM 1341 N N . GLU A 1 177 ? 5.214 2.507 29.127 1.00 43.28 177 GLU A N 1
ATOM 1342 C CA . GLU A 1 177 ? 4.132 1.546 29.335 1.00 43.28 177 GLU A CA 1
ATOM 1343 C C . GLU A 1 177 ? 3.312 1.508 28.036 1.00 43.28 177 GLU A C 1
ATOM 1345 O O . GLU A 1 177 ? 2.882 2.561 27.550 1.00 43.28 177 GLU A O 1
ATOM 1350 N N . GLY A 1 178 ? 3.165 0.321 27.431 1.00 48.41 178 GLY A N 1
ATOM 1351 C CA . GLY A 1 178 ? 2.271 0.134 26.286 1.00 48.41 178 GLY A CA 1
ATOM 1352 C C . GLY A 1 178 ? 0.871 0.672 26.608 1.00 48.41 178 GLY A C 1
ATOM 1353 O O . GLY A 1 178 ? 0.607 0.994 27.772 1.00 48.41 178 GLY A O 1
ATOM 1354 N N . PRO A 1 179 ? -0.033 0.804 25.619 1.00 50.81 179 PRO A N 1
ATOM 1355 C CA . PRO A 1 179 ? -1.387 1.279 25.888 1.00 50.81 179 PRO A CA 1
ATOM 1356 C C . PRO A 1 179 ? -1.946 0.501 27.082 1.00 50.81 179 PRO A C 1
ATOM 1358 O O . PRO A 1 179 ? -2.039 -0.727 27.035 1.00 50.81 179 PRO A O 1
ATOM 1361 N N . LYS A 1 180 ? -2.175 1.202 28.203 1.00 54.50 180 LYS A N 1
ATOM 1362 C CA . LYS A 1 180 ? -2.749 0.593 29.404 1.00 54.50 180 LYS A CA 1
ATOM 1363 C C . LYS A 1 180 ? -4.051 -0.024 28.960 1.00 54.50 180 LYS A C 1
ATOM 1365 O O . LYS A 1 180 ? -4.819 0.693 28.336 1.00 54.50 180 LYS A O 1
ATOM 1370 N N . ASP A 1 181 ? -4.229 -1.306 29.258 1.00 56.19 181 ASP A N 1
ATOM 1371 C CA . ASP A 1 181 ? -5.394 -2.125 28.929 1.00 56.19 181 ASP A CA 1
ATOM 1372 C C . ASP A 1 181 ? -6.648 -1.265 28.666 1.00 56.19 181 ASP A C 1
ATOM 1374 O O . ASP A 1 181 ? -7.340 -0.819 29.584 1.00 56.19 181 ASP A O 1
ATOM 1378 N N . ASP A 1 182 ? -6.863 -0.931 27.389 1.00 66.31 182 ASP A N 1
ATOM 1379 C CA . ASP A 1 182 ? -7.768 0.137 26.937 1.00 66.31 182 ASP A CA 1
ATOM 1380 C C . ASP A 1 182 ? -9.217 -0.381 26.861 1.00 66.31 182 ASP A C 1
ATOM 1382 O O . ASP A 1 182 ? -10.047 0.070 26.071 1.00 66.31 182 ASP A O 1
ATOM 1386 N N . LEU A 1 183 ? -9.545 -1.356 27.712 1.00 71.19 183 LEU A N 1
ATOM 1387 C CA . LEU A 1 183 ? -10.853 -1.994 27.838 1.00 71.19 183 LEU A CA 1
ATOM 1388 C C . LEU A 1 183 ? -11.980 -0.961 27.976 1.00 71.19 183 LEU A C 1
ATOM 1390 O O . LEU A 1 183 ? -13.051 -1.130 27.397 1.00 71.19 183 LEU A O 1
ATOM 1394 N N . GLU A 1 184 ? -11.734 0.146 28.676 1.00 72.12 184 GLU A N 1
ATOM 1395 C CA . GLU A 1 184 ? -12.688 1.256 28.805 1.00 72.12 184 GLU A CA 1
ATOM 1396 C C . GLU A 1 184 ? -12.850 2.079 27.516 1.00 72.12 184 GLU A C 1
ATOM 1398 O O . GLU A 1 184 ? -13.925 2.614 27.240 1.00 72.12 184 GLU A O 1
ATOM 1403 N N . LEU A 1 185 ? -11.814 2.188 26.682 1.00 70.69 185 LEU A N 1
ATOM 1404 C CA . LEU A 1 185 ? -11.927 2.788 25.353 1.00 70.69 185 LEU A CA 1
ATOM 1405 C C . LEU A 1 185 ? -12.708 1.868 24.404 1.00 70.69 185 LEU A C 1
ATOM 1407 O O . LEU A 1 185 ? -13.628 2.332 23.731 1.00 70.69 185 LEU A O 1
ATOM 1411 N N . VAL A 1 186 ? -12.404 0.567 24.400 1.00 76.56 186 VAL A N 1
ATOM 1412 C CA . VAL A 1 186 ? -13.111 -0.430 23.579 1.00 76.56 186 VAL A CA 1
ATOM 1413 C C . VAL A 1 186 ? -14.598 -0.479 23.936 1.00 76.56 186 VAL A C 1
ATOM 1415 O O . VAL A 1 186 ? -15.446 -0.467 23.041 1.00 76.56 186 VAL A O 1
ATOM 1418 N N . LYS A 1 187 ? -14.939 -0.461 25.233 1.00 76.94 187 LYS A N 1
ATOM 1419 C CA . LYS A 1 187 ? -16.334 -0.386 25.699 1.00 76.94 187 LYS A CA 1
ATOM 1420 C C . LYS A 1 187 ? -17.046 0.854 25.162 1.00 76.94 187 LYS A C 1
ATOM 1422 O O . LYS A 1 187 ? -18.112 0.716 24.571 1.00 76.94 187 LYS A O 1
ATOM 1427 N N . ARG A 1 188 ? -16.433 2.038 25.273 1.00 77.56 188 ARG A N 1
ATOM 1428 C CA . ARG A 1 188 ? -17.013 3.294 24.760 1.00 77.56 188 ARG A CA 1
ATOM 1429 C C . ARG A 1 188 ? -17.207 3.287 23.244 1.00 77.56 188 ARG A C 1
ATOM 1431 O O . ARG A 1 188 ? -18.230 3.765 22.756 1.00 77.56 188 ARG A O 1
ATOM 1438 N N . ILE A 1 189 ? -16.257 2.737 22.484 1.00 77.19 189 ILE A N 1
ATOM 1439 C CA . ILE A 1 189 ? -16.397 2.586 21.026 1.00 77.19 189 ILE A CA 1
ATOM 1440 C C . ILE A 1 189 ? -17.577 1.660 20.707 1.00 77.19 189 ILE A C 1
ATOM 1442 O O . ILE A 1 189 ? -18.432 2.016 19.896 1.00 77.19 189 ILE A O 1
ATOM 1446 N N . ARG A 1 190 ? -17.672 0.507 21.383 1.00 79.88 190 ARG A N 1
ATOM 1447 C CA . ARG A 1 190 ? -18.785 -0.437 21.212 1.00 79.88 190 ARG A CA 1
ATOM 1448 C C . ARG A 1 190 ? -20.133 0.203 21.541 1.00 79.88 190 ARG A C 1
ATOM 1450 O O . ARG A 1 190 ? -21.070 0.043 20.767 1.00 79.88 190 ARG A O 1
ATOM 1457 N N . GLU A 1 191 ? -20.234 0.944 22.642 1.00 81.75 191 GLU A N 1
ATOM 1458 C CA . GLU A 1 191 ? -21.458 1.662 23.023 1.00 81.75 191 GLU A CA 1
ATOM 1459 C C . GLU A 1 191 ? -21.905 2.645 21.941 1.00 81.75 191 GLU A C 1
ATOM 1461 O O . GLU A 1 191 ? -23.087 2.690 21.613 1.00 81.75 191 GLU A O 1
ATOM 1466 N N . LYS A 1 192 ? -20.975 3.385 21.326 1.00 78.38 192 LYS A N 1
ATOM 1467 C CA . LYS A 1 192 ? -21.299 4.290 20.214 1.00 78.38 192 LYS A CA 1
ATOM 1468 C C . LYS A 1 192 ? -21.781 3.557 18.970 1.00 78.38 192 LYS A C 1
ATOM 1470 O O . LYS A 1 192 ? -22.745 4.005 18.353 1.00 78.38 192 LYS A O 1
ATOM 1475 N N . ILE A 1 193 ? -21.118 2.459 18.599 1.00 74.62 193 ILE A N 1
ATOM 1476 C CA . ILE A 1 193 ? -21.530 1.638 17.454 1.00 74.62 193 ILE A CA 1
ATOM 1477 C C . ILE A 1 193 ? -22.951 1.129 17.691 1.00 74.62 193 ILE A C 1
ATOM 1479 O O . ILE A 1 193 ? -23.817 1.326 16.844 1.00 74.62 193 ILE A O 1
ATOM 1483 N N . VAL A 1 194 ? -23.217 0.554 18.865 1.00 79.81 194 VAL A N 1
ATOM 1484 C CA . VAL A 1 194 ? -24.545 0.043 19.230 1.00 79.81 194 VAL A CA 1
ATOM 1485 C C . VAL A 1 194 ? -25.584 1.167 19.264 1.00 79.81 194 VAL A C 1
ATOM 1487 O O . VAL A 1 194 ? -26.649 1.013 18.683 1.00 79.81 194 VAL A O 1
ATOM 1490 N N . ALA A 1 195 ? -25.273 2.325 19.851 1.00 76.50 195 ALA A N 1
ATOM 1491 C CA . ALA A 1 195 ? -26.196 3.461 19.916 1.00 76.50 195 ALA A CA 1
ATOM 1492 C C . ALA A 1 195 ? -26.543 4.053 18.536 1.00 76.50 195 ALA A C 1
ATOM 1494 O O . ALA A 1 195 ? -27.641 4.576 18.348 1.00 76.50 195 ALA A O 1
ATOM 1495 N N . GLY A 1 196 ? -25.616 3.994 17.574 1.00 68.06 196 GLY A N 1
ATOM 1496 C CA . GLY A 1 196 ? -25.840 4.428 16.191 1.00 68.06 196 GLY A CA 1
ATOM 1497 C C . GLY A 1 196 ? -26.468 3.358 15.294 1.00 68.06 196 GLY A C 1
ATOM 1498 O O . GLY A 1 196 ? -26.950 3.676 14.205 1.00 68.06 196 GLY A O 1
ATOM 1499 N N . THR A 1 197 ? -26.483 2.101 15.737 1.00 73.81 197 THR A N 1
ATOM 1500 C CA . THR A 1 197 ? -27.048 0.983 14.983 1.00 73.81 197 THR A CA 1
ATOM 1501 C C . THR A 1 197 ? -28.519 0.841 15.344 1.00 73.81 197 THR A C 1
ATOM 1503 O O . THR A 1 197 ? -28.870 0.520 16.474 1.00 73.81 197 THR A O 1
ATOM 1506 N N . LYS A 1 198 ? -29.411 1.053 14.375 1.00 71.00 198 LYS A N 1
ATOM 1507 C CA . LYS A 1 198 ? -30.796 0.603 14.529 1.00 71.00 198 LYS A CA 1
ATOM 1508 C C . LYS A 1 198 ? -30.819 -0.911 14.366 1.00 71.00 198 LYS A C 1
ATOM 1510 O O . LYS A 1 198 ? -30.649 -1.402 13.250 1.00 71.00 198 LYS A O 1
ATOM 1515 N N . GLU A 1 199 ? -31.029 -1.637 15.461 1.00 67.69 199 GLU A N 1
ATOM 1516 C CA . GLU A 1 199 ? -31.490 -3.020 15.363 1.00 67.69 199 GLU A CA 1
ATOM 1517 C C . GLU A 1 199 ? -32.770 -3.034 14.530 1.00 67.69 199 GLU A C 1
ATOM 1519 O O . GLU A 1 199 ? -33.709 -2.277 14.789 1.00 67.69 199 GLU A O 1
ATOM 1524 N N . LYS A 1 200 ? -32.779 -3.865 13.486 1.00 65.50 200 LYS A N 1
ATOM 1525 C CA . LYS A 1 200 ? -33.997 -4.135 12.734 1.00 65.50 200 LYS A CA 1
ATOM 1526 C C . LYS A 1 200 ? -34.938 -4.878 13.665 1.00 65.50 200 LYS A C 1
ATOM 1528 O O . LYS A 1 200 ? -34.587 -5.944 14.170 1.00 65.50 200 LYS A O 1
ATOM 1533 N N . THR A 1 201 ? -36.113 -4.311 13.901 1.00 69.94 201 THR A N 1
ATOM 1534 C CA . THR A 1 201 ? -37.163 -5.033 14.611 1.00 69.94 201 THR A CA 1
ATOM 1535 C C . THR A 1 201 ? -37.597 -6.233 13.774 1.00 69.94 201 THR A C 1
ATOM 1537 O O . THR A 1 201 ? -37.365 -6.283 12.566 1.00 69.94 201 THR A O 1
ATOM 1540 N N . GLU A 1 202 ? -38.273 -7.200 14.387 1.00 66.19 202 GLU A N 1
ATOM 1541 C CA . GLU A 1 202 ? -38.861 -8.323 13.647 1.00 66.19 202 GLU A CA 1
ATOM 1542 C C . GLU A 1 202 ? -39.803 -7.841 12.522 1.00 66.19 202 GLU A C 1
ATOM 1544 O O . GLU A 1 202 ? -39.889 -8.465 11.472 1.00 66.19 202 GLU A O 1
ATOM 1549 N N . ALA A 1 203 ? -40.435 -6.673 12.696 1.00 68.62 203 ALA A N 1
ATOM 1550 C CA . ALA A 1 203 ? -41.256 -6.029 11.671 1.00 68.62 203 ALA A CA 1
ATOM 1551 C C . ALA A 1 203 ? -40.441 -5.396 10.522 1.00 68.62 203 ALA A C 1
ATOM 1553 O O . ALA A 1 203 ? -40.975 -5.210 9.431 1.00 68.62 203 ALA A O 1
ATOM 1554 N N . ASP A 1 204 ? -39.160 -5.081 10.745 1.00 71.56 204 ASP A N 1
ATOM 1555 C CA . ASP A 1 204 ? -38.233 -4.550 9.732 1.00 71.56 204 ASP A CA 1
ATOM 1556 C C . ASP A 1 204 ? -37.490 -5.665 8.967 1.00 71.56 204 ASP A C 1
ATOM 1558 O O . ASP A 1 204 ? -36.791 -5.402 7.981 1.00 71.56 204 ASP A O 1
ATOM 1562 N N . MET A 1 205 ? -37.611 -6.915 9.425 1.00 73.75 205 MET A N 1
ATOM 1563 C CA . MET A 1 205 ? -37.088 -8.115 8.771 1.00 73.75 205 MET A CA 1
ATOM 1564 C C . MET A 1 205 ? -38.085 -8.576 7.701 1.00 73.75 205 MET A C 1
ATOM 1566 O O . MET A 1 205 ? -38.796 -9.560 7.873 1.00 73.75 205 MET A O 1
ATOM 1570 N N . ALA A 1 206 ? -38.175 -7.823 6.607 1.00 79.69 206 ALA A N 1
ATOM 1571 C CA . ALA A 1 206 ? -39.002 -8.191 5.465 1.00 79.69 206 ALA A CA 1
ATOM 1572 C C . ALA A 1 206 ? -38.218 -9.053 4.472 1.00 79.69 206 ALA A C 1
ATOM 1574 O O . ALA A 1 206 ? -37.024 -8.822 4.242 1.00 79.69 206 ALA A O 1
ATOM 1575 N N . ASP A 1 207 ? -38.920 -9.992 3.841 1.00 86.44 207 ASP A N 1
ATOM 1576 C CA . ASP A 1 207 ? -38.414 -10.678 2.660 1.00 86.44 207 ASP A CA 1
ATOM 1577 C C . ASP A 1 207 ? -38.029 -9.645 1.603 1.00 86.44 207 ASP A C 1
ATOM 1579 O O . ASP A 1 207 ? -38.747 -8.665 1.367 1.00 86.44 207 ASP A O 1
ATOM 1583 N N . TYR A 1 208 ? -36.892 -9.858 0.951 1.00 83.88 208 TYR A N 1
ATOM 1584 C CA . TYR A 1 208 ? -36.495 -9.004 -0.157 1.00 83.88 208 TYR A CA 1
ATOM 1585 C C . TYR A 1 208 ? -35.819 -9.795 -1.265 1.00 83.88 208 TYR A C 1
ATOM 1587 O O . TYR A 1 208 ? -35.039 -10.718 -1.029 1.00 83.88 208 TYR A O 1
ATOM 1595 N N . THR A 1 209 ? -36.100 -9.371 -2.492 1.00 85.88 209 THR A N 1
ATOM 1596 C CA . THR A 1 209 ? -35.431 -9.851 -3.696 1.00 85.88 209 THR A CA 1
ATOM 1597 C C . THR A 1 209 ? -34.408 -8.813 -4.120 1.00 85.88 209 THR A C 1
ATOM 1599 O O . THR A 1 209 ? -34.727 -7.628 -4.240 1.00 85.88 209 THR A O 1
ATOM 1602 N N . ASN A 1 210 ? -33.183 -9.248 -4.392 1.00 88.31 210 ASN A N 1
ATOM 1603 C CA . ASN A 1 210 ? -32.163 -8.387 -4.975 1.00 88.31 210 ASN A CA 1
ATOM 1604 C C . ASN A 1 210 ? -31.456 -9.105 -6.131 1.00 88.31 210 ASN A C 1
ATOM 1606 O O . ASN A 1 210 ? -31.648 -10.300 -6.348 1.00 88.31 210 ASN A O 1
ATOM 1610 N N . ALA A 1 211 ? -30.669 -8.372 -6.911 1.00 91.31 211 ALA A N 1
ATOM 1611 C CA . ALA A 1 211 ? -29.838 -8.934 -7.967 1.00 91.31 211 ALA A CA 1
ATOM 1612 C C . ALA A 1 211 ? -28.371 -8.841 -7.557 1.00 91.31 211 ALA A C 1
ATOM 1614 O O . ALA A 1 211 ? -27.928 -7.800 -7.075 1.00 91.31 211 ALA A O 1
ATOM 1615 N N . ILE A 1 212 ? -27.614 -9.916 -7.770 1.00 74.88 212 ILE A N 1
ATOM 1616 C CA . ILE A 1 212 ? -26.167 -9.908 -7.577 1.00 74.88 212 ILE A CA 1
ATOM 1617 C C . ILE A 1 212 ? -25.584 -8.866 -8.542 1.00 74.88 212 ILE A C 1
ATOM 1619 O O . ILE A 1 212 ? -25.723 -9.020 -9.767 1.00 74.88 212 ILE A O 1
ATOM 1623 N N . PRO A 1 213 ? -24.940 -7.800 -8.030 1.00 58.06 213 PRO A N 1
ATOM 1624 C CA . PRO A 1 213 ? -24.290 -6.826 -8.890 1.00 58.06 213 PRO A CA 1
ATOM 1625 C C . PRO A 1 213 ? -23.265 -7.535 -9.785 1.00 58.06 213 PRO A C 1
ATOM 1627 O O . PRO A 1 213 ? -22.570 -8.441 -9.333 1.00 58.06 213 PRO A O 1
ATOM 1630 N N . LYS A 1 214 ? -23.168 -7.118 -11.053 1.00 64.94 214 LYS A N 1
ATOM 1631 C CA . LYS A 1 214 ? -22.337 -7.695 -12.137 1.00 64.94 214 LYS A CA 1
ATOM 1632 C C . LYS A 1 214 ? -22.892 -8.928 -12.864 1.00 64.94 214 LYS A C 1
ATOM 1634 O O . LYS A 1 214 ? -22.646 -9.033 -14.059 1.00 64.94 214 LYS A O 1
ATOM 1639 N N . THR A 1 215 ? -23.651 -9.822 -12.226 1.00 84.06 215 THR A N 1
ATOM 1640 C CA . THR A 1 215 ? -24.226 -10.998 -12.926 1.00 84.06 215 THR A CA 1
ATOM 1641 C C . THR A 1 215 ? -25.713 -10.851 -13.239 1.00 84.06 215 THR A C 1
ATOM 1643 O O . THR A 1 215 ? -26.221 -11.523 -14.132 1.00 84.06 215 THR A O 1
ATOM 1646 N N . GLY A 1 216 ? -26.427 -9.987 -12.505 1.00 84.88 216 GLY A N 1
ATOM 1647 C CA . GLY A 1 216 ? -27.870 -9.782 -12.662 1.00 84.88 216 GLY A CA 1
ATOM 1648 C C . GLY A 1 216 ? -28.728 -10.950 -12.159 1.00 84.88 216 GLY A C 1
ATOM 1649 O O . GLY A 1 216 ? -29.954 -10.896 -12.263 1.00 84.88 216 GLY A O 1
ATOM 1650 N N . VAL A 1 217 ? -28.107 -11.994 -11.602 1.00 85.50 217 VAL A N 1
ATOM 1651 C CA . VAL A 1 217 ? -28.811 -13.149 -11.039 1.00 85.50 217 VAL A CA 1
ATOM 1652 C C . VAL A 1 217 ? -29.602 -12.693 -9.821 1.00 85.50 217 VAL A C 1
ATOM 1654 O O . VAL A 1 217 ? -29.045 -12.098 -8.897 1.00 85.50 217 VAL A O 1
ATOM 1657 N N . LYS A 1 218 ? -30.907 -12.962 -9.829 1.00 90.56 218 LYS A N 1
ATOM 1658 C CA . LYS A 1 218 ? -31.797 -12.631 -8.716 1.00 90.56 218 LYS A CA 1
ATOM 1659 C C . LYS A 1 218 ? -31.647 -13.648 -7.592 1.00 90.56 218 LYS A C 1
ATOM 1661 O O . LYS A 1 218 ? -31.534 -14.842 -7.858 1.00 90.56 218 LYS A O 1
ATOM 1666 N N . TYR A 1 219 ? -31.679 -13.165 -6.360 1.00 85.12 219 TYR A N 1
ATOM 1667 C CA . TYR A 1 219 ? -31.747 -13.988 -5.163 1.00 85.12 219 TYR A CA 1
ATOM 1668 C C . TYR A 1 219 ? -32.801 -13.432 -4.210 1.00 85.12 219 TYR A C 1
ATOM 1670 O O . TYR A 1 219 ? -33.009 -12.217 -4.132 1.00 85.12 219 TYR A O 1
ATOM 1678 N N . ASP A 1 220 ? -33.439 -14.347 -3.488 1.00 88.50 220 ASP A N 1
ATOM 1679 C CA . ASP A 1 220 ? -34.462 -14.047 -2.496 1.00 88.50 220 ASP A CA 1
ATOM 1680 C C . ASP A 1 220 ? -33.890 -14.294 -1.102 1.00 88.50 220 ASP A C 1
ATOM 1682 O O . ASP A 1 220 ? -33.318 -15.350 -0.822 1.00 88.50 220 ASP A O 1
ATOM 1686 N N . MET A 1 221 ? -34.032 -13.306 -0.226 1.00 84.88 221 MET A N 1
ATOM 1687 C CA . MET A 1 221 ? -33.679 -13.411 1.183 1.00 84.88 221 MET A CA 1
ATOM 1688 C C . MET A 1 221 ? -34.967 -13.512 1.981 1.00 84.88 221 MET A C 1
ATOM 1690 O O . MET A 1 221 ? -35.720 -12.543 2.059 1.00 84.88 221 MET A O 1
ATOM 1694 N N . ILE A 1 222 ? -35.204 -14.694 2.548 1.00 83.50 222 ILE A N 1
ATOM 1695 C CA . ILE A 1 222 ? -36.383 -14.980 3.364 1.00 83.50 222 ILE A CA 1
ATOM 1696 C C . ILE A 1 222 ? -36.044 -14.676 4.821 1.00 83.50 222 ILE A C 1
ATOM 1698 O O . ILE A 1 222 ? -35.073 -15.210 5.367 1.00 83.50 222 ILE A O 1
ATOM 1702 N N . ALA A 1 223 ? -36.841 -13.826 5.457 1.00 79.19 223 ALA A N 1
ATOM 1703 C CA . ALA A 1 223 ? -36.733 -13.544 6.874 1.00 79.19 223 ALA A CA 1
ATOM 1704 C C . ALA A 1 223 ? -37.262 -14.740 7.678 1.00 79.19 223 ALA A C 1
ATOM 1706 O O . ALA A 1 223 ? -38.447 -15.070 7.654 1.00 79.19 223 ALA A O 1
ATOM 1707 N N . ILE A 1 224 ? -36.371 -15.411 8.407 1.00 74.75 224 ILE A N 1
ATOM 1708 C CA . ILE A 1 224 ? -36.736 -16.498 9.319 1.00 74.75 224 ILE A CA 1
ATOM 1709 C C . ILE A 1 224 ? -36.849 -15.911 10.724 1.00 74.75 224 ILE A C 1
ATOM 1711 O O . ILE A 1 224 ? -35.950 -15.201 11.178 1.00 74.75 224 ILE A O 1
ATOM 1715 N N . LYS A 1 225 ? -37.944 -16.225 11.423 1.00 65.19 225 LYS A N 1
ATOM 1716 C CA . LYS A 1 225 ? -38.137 -15.836 12.823 1.00 65.19 225 LYS A CA 1
ATOM 1717 C C . LYS A 1 225 ? -37.002 -16.434 13.664 1.00 65.19 225 LYS A C 1
ATOM 1719 O O . LYS A 1 225 ? -36.885 -17.656 13.740 1.00 65.19 225 LYS A O 1
ATOM 1724 N N . GLY A 1 226 ? -36.150 -15.582 14.234 1.00 62.94 226 GLY A N 1
ATOM 1725 C CA . GLY A 1 226 ? -35.059 -16.016 15.110 1.00 62.94 226 GLY A CA 1
ATOM 1726 C C . GLY A 1 226 ? -35.615 -16.738 16.340 1.00 62.94 226 GLY A C 1
ATOM 1727 O O . GLY A 1 226 ? -36.589 -16.266 16.927 1.00 62.94 226 GLY A O 1
ATOM 1728 N N . GLY A 1 227 ? -35.041 -17.898 16.670 1.00 47.34 227 GLY A N 1
ATOM 1729 C CA . GLY A 1 227 ? -35.362 -18.671 17.877 1.00 47.34 227 GLY A CA 1
ATOM 1730 C C . GLY A 1 227 ? -34.688 -18.128 19.126 1.00 47.34 227 GLY A C 1
ATOM 1731 O O . GLY A 1 227 ? -33.593 -17.537 18.986 1.00 47.34 227 GLY A O 1
#

Solvent-accessible surface area (backbone atoms only — not comparable to full-atom values): 13533 Å² total; per-residue (Å²): 135,88,81,79,81,84,76,82,76,76,83,76,80,71,96,64,79,80,81,70,53,94,74,49,46,80,66,42,46,46,48,38,42,16,40,60,42,28,71,40,19,16,84,87,26,11,80,79,71,75,27,76,32,31,52,31,33,56,71,43,37,53,54,29,28,88,89,54,31,51,47,31,54,35,61,56,35,28,81,77,5,52,74,46,45,31,42,49,41,40,78,81,37,79,78,47,90,73,20,35,38,79,90,62,62,59,52,74,65,47,47,47,49,55,38,11,37,22,42,71,46,49,71,70,64,89,88,51,70,55,56,67,41,82,65,65,45,51,79,73,43,50,67,50,65,79,37,66,92,70,64,51,75,67,53,51,51,53,50,49,51,22,50,39,55,55,52,62,73,74,67,57,66,94,89,46,85,54,86,67,84,54,61,69,55,53,50,52,52,50,51,51,54,54,74,72,47,78,78,73,48,80,86,65,53,60,66,45,75,49,54,45,84,97,73,64,52,73,48,76,48,77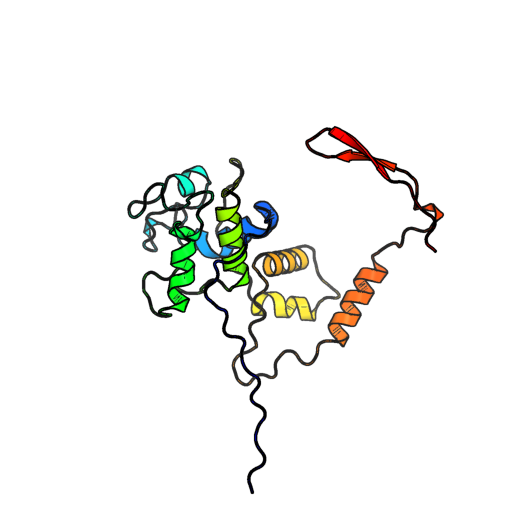,60,70,85,83,130

Foldseek 3Di:
DDDDDDDPDDPDDDPDDDDADDDDCVQAVQLQCLAFPQVQQDPVRCVPNVNQAHPQFPCRNCCDGPPQGNQCQAAQDQPSHVVQVLLCVCVVPVCPPSRGPNPDGQDPVSSSNSSNCSNNGVDDDRPGTHHRDHQQACVNLVVVLVPVVDDDPVNVVSVSSCVSNVNPLPADPPPDDGPDPVVVSVVVVVVVVVVPDDDQDLVNQDKDWDADPPPRHIDIDHRDDDD

Sequence (227 aa):
MLSGLAAVSAVAQDGKTPEAIKVDFMTEVKPLLEGACIQCHSAEKAEDEGGEYDMSTKASAFGGGESYGQDVIKPGDANDSPVYWMTTVHLDDPKDPEAMPPKKPLNEQQQQVLFSWIQNGAEWPDDVTLEAKPRVTYQSVKPLVGKIDKLGRFDLLTLSYWVEQGADWSAPAAGSEGPKDDLELVKRIREKIVAGTKEKTEADMADYTNAIPKTGVKYDMIAIKGG

Secondary structure (DSSP, 8-state):
-PPPP------------PPPPP--IIIIIHHHHHHHTTTTSSTTTTTTTT-----SSHHHHHH-BTTTBGGGS-TT-STT-HHHHTTTHHHH-TT-TT-SSSSSPPPHHHHHHHHHHHHTT----TT------PPP-HHHHHHHHTTGGG--HHHHHHHHHHHHTT-----SSTTSPPS--THHHHHHHHHHHHHH--PPPGGG---EEEE-TTT--EEEE------